Protein AF-0000000072530346 (afdb_homodimer)

InterPro domains:
  IPR008979 Galactose-binding-like domain superfamily [SSF49785] (53-123)
  IPR051941 Blood Group Antigen-Binding Lectin [PTHR45713] (43-121)

Nearest PDB structures (foldseek):
  2j1r-assembly1_A  TM=8.602E-01  e=3.477E-02  Streptococcus pneumoniae TIGR4
  2j22-assembly1_A  TM=8.672E-01  e=3.257E-02  Streptococcus pneumoniae TIGR4
  4gwj-assembly1_A  TM=8.620E-01  e=5.756E-01  Streptococcus mitis
  3cqo-assembly1_C  TM=7.800E-01  e=9.090E-01  Morone saxatilis
  4a6o-assembly2_B  TM=8.305E-01  e=2.267E+00  Clostridium perfringens

Sequence (262 aa):
MYIQHKVFIQHGVKFGVDNSYTCHCINDEQCDKETGECGGGCAAGWSGPTCQKQNVALDKPSSQVETNGNRTSDLAVDGDNTTNIPNKCTDTGGDKNTRKWWRVDLQEEYPIKHITIYYRNHREHQVVSRNMYIQHKVFIQHGVKFGVDNSYTCHCINDEQCDKETGECGGGCAAGWSGPTCQKQNVALDKPSSQVETNGNRTSDLAVDGDNTTNIPNKCTDTGGDKNTRKWWRVDLQEEYPIKHITIYYRNHREHQVVSRN

pLDDT: mean 78.08, std 20.2, range [19.2, 97.62]

Secondary structure (DSSP, 8-state):
-------------EESGGG-EE--BGGGPPPPTTT---TT-BPTTEETTTT-EE-TTTT--EEESSB-TT--GGGGGSS----SSTTSEEEE---TTSPEEEEEEEEEEEEEEEEEEEE-SSSS-EEEE--/-------------EESGGG-EE--BGGGPPPPTTT---TT-BPTTEETTTT-EE-TTTT--EEESSB-TT--GGGGGSS----SSTTSEEEE---TTSPEEEEEEEEEEEEEEEEEEEE-SSSS-EEEE--

Solvent-accessible surface area (backbone atoms only — not comparable to full-atom values): 13997 Å² total; per-residue (Å²): 134,80,74,69,77,64,75,67,78,57,89,47,50,47,18,50,80,90,49,73,34,68,40,36,18,35,94,71,41,72,35,39,57,79,77,31,33,34,88,87,33,45,20,91,51,30,35,71,81,41,16,79,44,71,50,75,50,54,70,34,59,46,43,51,45,47,55,40,84,80,12,45,47,51,3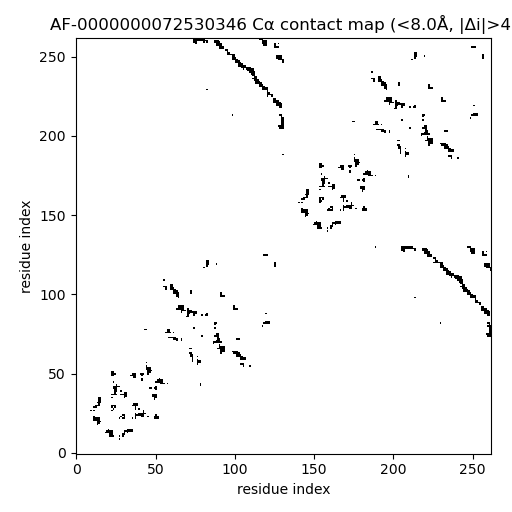4,35,22,61,66,46,64,60,42,87,48,89,74,35,24,14,21,42,34,67,57,63,85,41,79,28,36,40,34,38,44,49,86,45,71,39,76,39,44,65,51,74,46,32,37,42,22,64,60,80,78,40,51,51,15,13,43,133,78,76,68,75,65,73,66,79,56,88,47,52,48,19,50,79,89,49,71,35,67,38,35,19,35,92,72,38,71,36,39,56,80,76,28,34,34,88,89,33,46,19,92,52,31,35,73,81,40,17,80,44,71,51,73,52,52,71,35,59,45,43,51,45,48,56,40,83,80,12,44,45,49,33,33,21,61,67,45,65,60,42,87,46,88,74,36,25,14,21,42,35,67,57,63,86,41,80,28,37,40,35,40,42,49,85,45,71,38,77,39,44,64,50,72,46,30,38,43,21,63,60,80,79,41,51,50,15,12,41

Foldseek 3Di:
DPPPVPPCPPVFAAADDVSPGGAFEDPSDHADRYPQAHPRAGHQQFDDRNRPHGNLQAQADKAWAAWDPQLGLNLQRPRDLDQPDPSSHTDHDDDPPDDTDMDGDSVDDDDDDDDDGHDRPPDDDDDDDDD/DPPPVPPCPPVFQAADDVSPGGAFEDPSDHADRYPQAHPRAGHQQFDDRNRPHGNLQAQADKAWAAWDPQLGLNLQRPRDLDQPDPSSHTDHDDDPPDDTDMDGDSVDDDDDDDDDGHDRPPDDDDDDDDD

Radius of gyration: 20.87 Å; Cα contacts (8 Å, |Δi|>4): 647; chains: 2; bounding box: 48×57×57 Å

Structure (mmCIF, N/CA/C/O backbone):
data_AF-0000000072530346-model_v1
#
loop_
_entity.id
_entity.type
_entity.pdbx_description
1 polymer 'Uncharacterized protein'
#
loop_
_atom_site.group_PDB
_atom_site.id
_atom_site.type_symbol
_atom_site.label_atom_id
_atom_site.label_alt_id
_atom_site.label_comp_id
_atom_site.label_asym_id
_atom_site.label_entity_id
_atom_site.label_seq_id
_atom_site.pdbx_PDB_ins_code
_atom_site.Cartn_x
_atom_site.Cartn_y
_atom_site.Cartn_z
_atom_site.occupancy
_atom_site.B_iso_or_equiv
_atom_site.auth_seq_id
_atom_site.auth_comp_id
_atom_site.auth_asym_id
_atom_site.auth_atom_id
_atom_site.pdbx_PDB_model_num
ATOM 1 N N . MET A 1 1 ? 8.609 2.316 29.391 1 19.2 1 MET A N 1
ATOM 2 C CA . MET A 1 1 ? 7.562 3.334 29.438 1 19.2 1 MET A CA 1
ATOM 3 C C . MET A 1 1 ? 6.961 3.578 28.062 1 19.2 1 MET A C 1
ATOM 5 O O . MET A 1 1 ? 7.645 4.074 27.156 1 19.2 1 MET A O 1
ATOM 9 N N . TYR A 1 2 ? 6.219 2.625 27.422 1 21.25 2 TYR A N 1
ATOM 10 C CA . TYR A 1 2 ? 5.594 2.539 26.109 1 21.25 2 TYR A CA 1
ATOM 11 C C . TYR A 1 2 ? 4.664 3.723 25.859 1 21.25 2 TYR A C 1
ATOM 13 O O . TYR A 1 2 ? 3.857 4.07 26.734 1 21.25 2 TYR A O 1
ATOM 21 N N . ILE A 1 3 ? 5.27 4.793 25.438 1 24.61 3 ILE A N 1
ATOM 22 C CA . ILE A 1 3 ? 4.41 5.961 25.25 1 24.61 3 ILE A CA 1
ATOM 23 C C . ILE A 1 3 ? 3.26 5.613 24.312 1 24.61 3 ILE A C 1
ATOM 25 O O . ILE A 1 3 ? 3.484 5.16 23.188 1 24.61 3 ILE A O 1
ATOM 29 N N . GLN A 1 4 ? 2.279 4.941 24.812 1 24.34 4 GLN A N 1
ATOM 30 C CA . GLN A 1 4 ? 0.972 4.746 24.203 1 24.34 4 GLN A CA 1
ATOM 31 C C . GLN A 1 4 ? 0.507 6.008 23.484 1 24.34 4 GLN A C 1
ATOM 33 O O . GLN A 1 4 ? 0.344 7.059 24.109 1 24.34 4 GLN A O 1
ATOM 38 N N . HIS A 1 5 ? 1.257 6.27 22.5 1 29.75 5 HIS A N 1
ATOM 39 C CA . HIS A 1 5 ? 0.707 7.449 21.844 1 29.75 5 HIS A CA 1
ATOM 40 C C . HIS A 1 5 ? -0.802 7.32 21.656 1 29.75 5 HIS A C 1
ATOM 42 O O . HIS A 1 5 ? -1.273 6.434 20.938 1 29.75 5 HIS A O 1
ATOM 48 N N . LYS A 1 6 ? -1.524 7.328 22.766 1 31.3 6 LYS A N 1
ATOM 49 C CA . LYS A 1 6 ? -2.969 7.527 22.828 1 31.3 6 LYS A CA 1
ATOM 50 C C . LYS A 1 6 ? -3.439 8.492 21.75 1 31.3 6 LYS A C 1
ATOM 52 O O . LYS A 1 6 ? -3.002 9.648 21.703 1 31.3 6 LYS A O 1
ATOM 57 N N . VAL A 1 7 ? -3.646 8.031 20.562 1 36.38 7 VAL A N 1
ATOM 58 C CA . VAL A 1 7 ? -4.523 8.914 19.797 1 36.38 7 VAL A CA 1
ATOM 59 C C . VAL A 1 7 ? -5.695 9.359 20.672 1 36.38 7 VAL A C 1
ATOM 61 O O . VAL A 1 7 ? -6.457 8.531 21.172 1 36.38 7 VAL A O 1
ATOM 64 N N . PHE A 1 8 ? -5.527 10.211 21.562 1 32.69 8 PHE A N 1
ATOM 65 C CA . PHE A 1 8 ? -6.633 10.938 22.188 1 32.69 8 PHE A CA 1
ATOM 66 C C . PHE A 1 8 ? -7.785 11.094 21.203 1 32.69 8 PHE A C 1
ATOM 68 O O . PHE A 1 8 ? -7.652 11.781 20.188 1 32.69 8 PHE A O 1
ATOM 75 N N . ILE A 1 9 ? -8.562 10.047 20.891 1 40.78 9 ILE A N 1
ATOM 76 C CA . ILE A 1 9 ? -9.875 10.383 20.344 1 40.78 9 ILE A CA 1
ATOM 77 C C . ILE A 1 9 ? -10.461 11.578 21.094 1 40.78 9 ILE A C 1
ATOM 79 O O . ILE A 1 9 ? -10.859 11.453 22.25 1 40.78 9 ILE A O 1
ATOM 83 N N . GLN A 1 10 ? -9.711 12.68 21.203 1 41.16 10 GLN A N 1
ATOM 84 C CA . GLN A 1 10 ? -10.273 13.891 21.781 1 41.16 10 GLN A CA 1
ATOM 85 C C . GLN A 1 10 ? -11.734 14.07 21.375 1 41.16 10 GLN A C 1
ATOM 87 O O . GLN A 1 10 ? -12.156 13.57 20.344 1 41.16 10 GLN A O 1
ATOM 92 N N . HIS A 1 11 ? -12.664 14.039 22.25 1 48.78 11 HIS A N 1
ATOM 93 C CA . HIS A 1 11 ? -14.047 14.492 22.141 1 48.78 11 HIS A CA 1
ATOM 94 C C . HIS A 1 11 ? -14.188 15.547 21.031 1 48.78 11 HIS A C 1
ATOM 96 O O . HIS A 1 11 ? -13.75 16.688 21.203 1 48.78 11 HIS A O 1
ATOM 102 N N . GLY A 1 12 ? -13.773 15.336 19.891 1 53.12 12 GLY A N 1
ATOM 103 C CA . GLY A 1 12 ? -13.547 16.141 18.703 1 53.12 12 GLY A CA 1
ATOM 104 C C . GLY A 1 12 ? -14.727 17.031 18.344 1 53.12 12 GLY A C 1
ATOM 105 O O . GLY A 1 12 ? -15.875 16.688 18.625 1 53.12 12 GLY A O 1
ATOM 106 N N . VAL A 1 13 ? -14.555 18.297 18.453 1 65.25 13 VAL A N 1
ATOM 107 C CA . VAL A 1 13 ? -15.453 19.281 17.844 1 65.25 13 VAL A CA 1
ATOM 108 C C . VAL A 1 13 ? -15.914 18.781 16.484 1 65.25 13 VAL A C 1
ATOM 110 O O . VAL A 1 13 ? -15.148 18.156 15.75 1 65.25 13 VAL A O 1
ATOM 113 N N . LYS A 1 14 ? -17.172 18.625 16.297 1 74.81 14 LYS A N 1
ATOM 114 C CA . LYS A 1 14 ? -17.844 18.141 15.086 1 74.81 14 LYS A CA 1
ATOM 115 C C . LYS A 1 14 ? -18.203 19.297 14.156 1 74.81 14 LYS A C 1
ATOM 117 O O . LYS A 1 14 ? -18.219 20.469 14.578 1 74.81 14 LYS A O 1
ATOM 122 N N . PHE A 1 15 ? -18.172 19.094 13.008 1 80.06 15 PHE A N 1
ATOM 123 C CA . PHE A 1 15 ? -18.672 20.062 12.039 1 80.06 15 PHE A CA 1
ATOM 124 C C . PHE A 1 15 ? -19.594 19.391 11.031 1 80.06 15 PHE A C 1
ATOM 126 O O . PHE A 1 15 ? -19.781 18.172 11.062 1 80.06 15 PHE A O 1
ATOM 133 N N . GLY A 1 16 ? -20.25 20.156 10.188 1 76.31 16 GLY A N 1
ATOM 134 C CA . GLY A 1 16 ? -21.188 19.656 9.188 1 76.31 16 GLY A CA 1
ATOM 135 C C . GLY A 1 16 ? -22.609 19.594 9.695 1 76.31 16 GLY A C 1
ATOM 136 O O . GLY A 1 16 ? -22.891 19.938 10.852 1 76.31 16 GLY A O 1
ATOM 137 N N . VAL A 1 17 ? -23.5 19.234 8.734 1 78.06 17 VAL A N 1
ATOM 138 C CA . VAL A 1 17 ? -24.891 19.094 9.125 1 78.06 17 VAL A CA 1
ATOM 139 C C . VAL A 1 17 ? -25.031 18.016 10.203 1 78.06 17 VAL A C 1
ATOM 141 O O . VAL A 1 17 ? -24.453 16.938 10.078 1 78.06 17 VAL A O 1
ATOM 144 N N . ASP A 1 18 ? -25.688 18.344 11.336 1 78.69 18 ASP A N 1
ATOM 145 C CA . ASP A 1 18 ? -25.984 17.453 12.453 1 78.69 18 ASP A CA 1
ATOM 146 C C . ASP A 1 18 ? -24.703 16.938 13.094 1 78.69 18 ASP A C 1
ATOM 148 O O . ASP A 1 18 ? -24.656 15.812 13.602 1 78.69 18 ASP A O 1
ATOM 152 N N . ASN A 1 19 ? -23.672 17.672 12.844 1 78 19 ASN A N 1
ATOM 153 C CA . ASN A 1 19 ? -22.406 17.344 13.484 1 78 19 ASN A CA 1
ATOM 154 C C . ASN A 1 19 ? -21.906 15.961 13.062 1 78 19 ASN A C 1
ATOM 156 O O . ASN A 1 19 ? -21.484 15.172 13.906 1 78 19 ASN A O 1
ATOM 160 N N . SER A 1 20 ? -21.906 15.734 11.844 1 79.44 20 SER A N 1
ATOM 161 C CA . SER A 1 20 ? -21.703 14.383 11.336 1 79.44 20 SER A CA 1
ATOM 162 C C . SER A 1 20 ? -20.219 14.094 11.141 1 79.44 20 SER A C 1
ATOM 164 O O . SER A 1 20 ? -19.812 12.938 10.969 1 79.44 20 SER A O 1
ATOM 166 N N . TYR A 1 21 ? -19.422 15.203 11.273 1 84.56 21 TYR A N 1
ATOM 167 C CA . TYR A 1 21 ? -18.016 14.984 10.992 1 84.56 21 TYR A CA 1
ATOM 168 C C . TYR A 1 21 ? -17.156 15.406 12.18 1 84.56 21 TYR A C 1
ATOM 170 O O . TYR A 1 21 ? -17.469 16.391 12.859 1 84.56 21 TYR A O 1
ATOM 178 N N . THR A 1 22 ? -16.156 14.672 12.492 1 88.81 22 THR A N 1
ATOM 179 C CA . THR A 1 22 ? -15.195 14.984 13.547 1 88.81 22 THR A CA 1
ATOM 180 C C . THR A 1 22 ? -14.047 15.82 12.992 1 88.81 22 THR A C 1
ATOM 182 O O . THR A 1 22 ? -13.555 15.562 11.891 1 88.81 22 THR A O 1
ATOM 185 N N . CYS A 1 23 ? -13.617 16.797 13.812 1 91 23 CYS A N 1
ATOM 186 C CA . CYS A 1 23 ? -12.461 17.609 13.445 1 91 23 CYS A CA 1
ATOM 187 C C . CYS A 1 23 ? -11.164 16.875 13.742 1 91 23 CYS A C 1
ATOM 189 O O . CYS A 1 23 ? -11.031 16.219 14.773 1 91 23 CYS A O 1
ATOM 191 N N . HIS A 1 24 ? -10.156 16.953 12.812 1 91.81 24 HIS A N 1
ATOM 192 C CA . HIS A 1 24 ? -8.82 16.375 12.984 1 91.81 24 HIS A CA 1
ATOM 193 C C . HIS A 1 24 ? -7.742 17.438 12.773 1 91.81 24 HIS A C 1
ATOM 195 O O . HIS A 1 24 ? -6.871 17.281 11.914 1 91.81 24 HIS A O 1
ATOM 201 N N . CYS A 1 25 ? -7.812 18.438 13.602 1 93.19 25 CYS A N 1
ATOM 202 C CA . CYS A 1 25 ? -6.902 19.562 13.477 1 93.19 25 CYS A CA 1
ATOM 203 C C . CYS A 1 25 ? -5.707 19.406 14.406 1 93.19 25 CYS A C 1
ATOM 205 O O . CYS A 1 25 ? -5.77 18.656 15.383 1 93.19 25 CYS A O 1
ATOM 207 N N . ILE A 1 26 ? -4.645 20.062 13.93 1 91.94 26 ILE A N 1
ATOM 208 C CA . ILE A 1 26 ? -3.463 20.062 14.789 1 91.94 26 ILE A CA 1
ATOM 209 C C . ILE A 1 26 ? -3.834 20.578 16.172 1 91.94 26 ILE A C 1
ATOM 211 O O . ILE A 1 26 ? -4.684 21.453 16.312 1 91.94 26 ILE A O 1
ATOM 215 N N . ASN A 1 27 ? -3.107 19.984 17.203 1 87.88 27 ASN A N 1
ATOM 216 C CA . ASN A 1 27 ? -3.242 20.406 18.594 1 87.88 27 ASN A CA 1
ATOM 217 C C . ASN A 1 27 ? -4.695 20.375 19.047 1 87.88 27 ASN A C 1
ATOM 219 O O . ASN A 1 27 ? -5.117 21.203 19.859 1 87.88 27 ASN A O 1
ATOM 223 N N . ASP A 1 28 ? -5.492 19.625 18.391 1 85.94 28 ASP A N 1
ATOM 224 C CA . ASP A 1 28 ? -6.891 19.422 18.75 1 85.94 28 ASP A CA 1
ATOM 225 C C . ASP A 1 28 ? -7.676 20.734 18.625 1 85.94 28 ASP A C 1
ATOM 227 O O . ASP A 1 28 ? -8.617 20.969 19.375 1 85.94 28 ASP A O 1
ATOM 231 N N . GLU A 1 29 ? -7.215 21.531 17.812 1 86.06 29 GLU A N 1
ATOM 232 C CA . GLU A 1 29 ? -7.934 22.781 17.578 1 86.06 29 GLU A CA 1
ATOM 233 C C . GLU A 1 29 ? -9.297 22.531 16.938 1 86.06 29 GLU A C 1
ATOM 235 O O . GLU A 1 29 ? -9.516 21.484 16.328 1 86.06 29 GLU A O 1
ATOM 240 N N . GLN A 1 30 ? -10.211 23.469 17.25 1 87 30 GLN A N 1
ATOM 241 C CA . GLN A 1 30 ? -11.523 23.375 16.625 1 87 30 GLN A CA 1
ATOM 242 C C . GLN A 1 30 ? -11.445 23.75 15.148 1 87 30 GLN A C 1
ATOM 244 O O . GLN A 1 30 ? -10.695 24.641 14.758 1 87 30 GLN A O 1
ATOM 249 N N . CYS A 1 31 ? -12.195 22.953 14.336 1 92.44 31 CYS A N 1
ATOM 250 C CA . CYS A 1 31 ? -12.297 23.281 12.922 1 92.44 31 CYS A CA 1
ATOM 251 C C . CYS A 1 31 ? -13.43 24.281 12.672 1 92.44 31 CYS A C 1
ATOM 253 O O . CYS A 1 31 ? -14.195 24.594 13.578 1 92.44 31 CYS A O 1
ATOM 255 N N . ASP A 1 32 ? -13.367 24.938 11.492 1 90.44 32 ASP A N 1
ATOM 256 C CA . ASP A 1 32 ? -14.469 25.797 11.094 1 90.44 32 ASP A CA 1
ATOM 257 C C . ASP A 1 32 ? -15.797 25.047 11.125 1 90.44 32 ASP A C 1
ATOM 259 O O . ASP A 1 32 ? -15.914 23.953 10.547 1 90.44 32 ASP A O 1
ATOM 263 N N . LYS A 1 33 ? -16.75 25.5 11.711 1 85.38 33 LYS A N 1
ATOM 264 C CA . LYS A 1 33 ? -18.016 24.812 11.938 1 85.38 33 LYS A CA 1
ATOM 265 C C . LYS A 1 33 ? -18.766 24.594 10.617 1 85.38 33 LYS A C 1
ATOM 267 O O . LYS A 1 33 ? -19.578 23.672 10.508 1 85.38 33 LYS A O 1
ATOM 272 N N . GLU A 1 34 ? -18.547 25.469 9.672 1 85.19 34 GLU A N 1
ATOM 273 C CA . GLU A 1 34 ? -19.266 25.375 8.406 1 85.19 34 GLU A CA 1
ATOM 274 C C . GLU A 1 34 ? -18.453 24.594 7.367 1 85.19 34 GLU A C 1
ATOM 276 O O . GLU A 1 34 ? -18.984 23.703 6.711 1 85.19 34 GLU A O 1
ATOM 281 N N . THR A 1 35 ? -17.156 24.812 7.207 1 87.25 35 THR A N 1
ATOM 282 C CA . THR A 1 35 ? -16.359 24.25 6.121 1 87.25 35 THR A CA 1
ATOM 283 C C . THR A 1 35 ? -15.586 23.016 6.594 1 87.25 35 THR A C 1
ATOM 285 O O . THR A 1 35 ? -15.172 22.188 5.777 1 87.25 35 THR A O 1
ATOM 288 N N . GLY A 1 36 ? -15.305 22.969 7.848 1 90.44 36 GLY A N 1
ATOM 289 C CA . GLY A 1 36 ? -14.539 21.859 8.398 1 90.44 36 GLY A CA 1
ATOM 290 C C . GLY A 1 36 ? -13.039 22.078 8.305 1 90.44 36 GLY A C 1
ATOM 291 O O . GLY A 1 36 ? -12.266 21.203 8.703 1 90.44 36 GLY A O 1
ATOM 292 N N . GLU A 1 37 ? -12.602 23.219 7.863 1 92.88 37 GLU A N 1
ATOM 293 C CA . GLU A 1 37 ? -11.18 23.5 7.676 1 92.88 37 GLU A CA 1
ATOM 294 C C . GLU A 1 37 ? -10.484 23.75 9.016 1 92.88 37 GLU A C 1
ATOM 296 O O . GLU A 1 37 ? -11.062 24.375 9.906 1 92.88 37 GLU A O 1
ATOM 301 N N . CYS A 1 38 ? -9.32 23.25 9.039 1 92.81 38 CYS A N 1
ATOM 302 C CA . CYS A 1 38 ? -8.469 23.516 10.195 1 92.81 38 CYS A CA 1
ATOM 303 C C . CYS A 1 38 ? -7.531 24.688 9.938 1 92.81 38 CYS A C 1
ATOM 305 O O . CYS A 1 38 ? -6.68 24.609 9.047 1 92.81 38 CYS A O 1
ATOM 307 N N . GLY A 1 39 ? -7.605 25.75 10.688 1 90.94 39 GLY A N 1
ATOM 308 C CA . GLY A 1 39 ? -6.77 26.922 10.508 1 90.94 39 GLY A CA 1
ATOM 309 C C . GLY A 1 39 ? -5.289 26.625 10.617 1 90.94 39 GLY A C 1
ATOM 310 O O . GLY A 1 39 ? -4.484 27.109 9.828 1 90.94 39 GLY A O 1
ATOM 311 N N . GLY A 1 40 ? -4.848 25.797 11.531 1 92.44 40 GLY A N 1
ATOM 312 C CA . GLY A 1 40 ? -3.453 25.484 11.781 1 92.44 40 GLY A CA 1
ATOM 313 C C . GLY A 1 40 ? -2.975 24.25 11.023 1 92.44 40 GLY A C 1
ATOM 314 O O . GLY A 1 40 ? -1.801 23.891 11.102 1 92.44 40 GLY A O 1
ATOM 315 N N . GLY A 1 41 ? -3.914 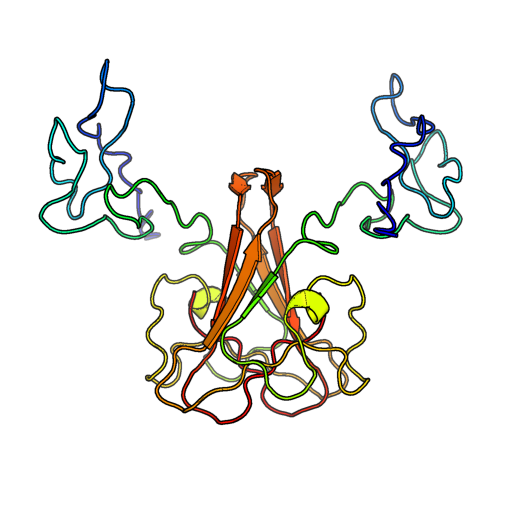23.594 10.266 1 93.56 41 GLY A N 1
ATOM 316 C CA . GLY A 1 41 ? -3.551 22.391 9.555 1 93.56 41 GLY A CA 1
ATOM 317 C C . GLY A 1 41 ? -4.098 21.125 10.203 1 93.56 41 GLY A C 1
ATOM 318 O O . GLY A 1 41 ? -4.738 21.188 11.258 1 93.56 41 GLY A O 1
ATOM 319 N N . CYS A 1 42 ? -3.877 20.109 9.578 1 93.25 42 CYS A N 1
ATOM 320 C CA . CYS A 1 42 ? -4.422 18.844 10.039 1 93.25 42 CYS A CA 1
ATOM 321 C C . CYS A 1 42 ? -3.551 18.234 11.133 1 93.25 42 CYS A C 1
ATOM 323 O O . CYS A 1 42 ? -2.346 18.484 11.18 1 93.25 42 CYS A O 1
ATOM 325 N N . ALA A 1 43 ? -4.125 17.438 12.016 1 90.12 43 ALA A N 1
ATOM 326 C CA . ALA A 1 43 ? -3.389 16.594 12.953 1 90.12 43 ALA A CA 1
ATOM 327 C C . ALA A 1 43 ? -2.537 15.57 12.211 1 90.12 43 ALA A C 1
ATOM 329 O O . ALA A 1 43 ? -2.816 15.234 11.062 1 90.12 43 ALA A O 1
ATOM 330 N N . ALA A 1 44 ? -1.479 15.055 12.852 1 86.75 44 ALA A N 1
ATOM 331 C CA . ALA A 1 44 ? -0.66 14.008 12.258 1 86.75 44 ALA A CA 1
ATOM 332 C C . ALA A 1 44 ? -1.521 12.836 11.797 1 86.75 44 ALA A C 1
ATOM 334 O O . ALA A 1 44 ? -2.412 12.383 12.523 1 86.75 44 ALA A O 1
ATOM 335 N N . GLY A 1 45 ? -1.233 12.398 10.555 1 89.5 45 GLY A N 1
ATOM 336 C CA . GLY A 1 45 ? -1.972 11.258 10.039 1 89.5 45 GLY A CA 1
ATOM 337 C C . GLY A 1 45 ? -3.221 11.656 9.273 1 89.5 45 GLY A C 1
ATOM 338 O O . GLY A 1 45 ? -3.865 10.812 8.648 1 89.5 45 GLY A O 1
ATOM 339 N N . TRP A 1 46 ? -3.502 12.867 9.359 1 90.19 46 TRP A N 1
ATOM 340 C CA . TRP A 1 46 ? -4.676 13.352 8.641 1 90.19 46 TRP A CA 1
ATOM 341 C C . TRP A 1 46 ? -4.281 14.367 7.578 1 90.19 46 TRP A C 1
ATOM 343 O O . TRP A 1 46 ? -3.324 15.125 7.754 1 90.19 46 TRP A O 1
ATOM 353 N N . SER A 1 47 ? -4.969 14.242 6.469 1 89.5 47 SER A N 1
ATOM 354 C CA . SER A 1 47 ? -4.652 15.148 5.367 1 89.5 47 SER A CA 1
ATOM 355 C C . SER A 1 47 ? -5.906 15.547 4.602 1 89.5 47 SER A C 1
ATOM 357 O O . SER A 1 47 ? -7.008 15.086 4.918 1 89.5 47 SER A O 1
ATOM 359 N N . GLY A 1 48 ? -5.668 16.438 3.627 1 89.75 48 GLY A N 1
ATOM 360 C CA . GLY A 1 48 ? -6.781 16.969 2.854 1 89.75 48 GLY A CA 1
ATOM 361 C C . GLY A 1 48 ? -7.223 18.344 3.312 1 89.75 48 GLY A C 1
ATOM 362 O O . GLY A 1 48 ? -6.801 18.812 4.367 1 89.75 48 GLY A O 1
ATOM 363 N N . PRO A 1 49 ? -8.164 18.938 2.611 1 91.19 49 PRO A N 1
ATOM 364 C CA . PRO A 1 49 ? -8.578 20.297 2.918 1 91.19 49 PRO A CA 1
ATOM 365 C C . PRO A 1 49 ? -9.328 20.406 4.246 1 91.19 49 PRO A C 1
ATOM 367 O O . PRO A 1 49 ? -9.297 21.469 4.891 1 91.19 49 PRO A O 1
ATOM 370 N N . THR A 1 50 ? -10.07 19.391 4.652 1 91.5 50 THR A N 1
ATOM 371 C CA . THR A 1 50 ? -10.836 19.406 5.895 1 91.5 50 THR A CA 1
ATOM 372 C C . THR A 1 50 ? -10.32 18.344 6.863 1 91.5 50 THR A C 1
ATOM 374 O O . THR A 1 50 ? -11.023 17.969 7.801 1 91.5 50 THR A O 1
ATOM 377 N N . CYS A 1 51 ? -9.203 17.797 6.504 1 92.06 51 CYS A N 1
ATOM 378 C CA . CYS A 1 51 ? -8.523 16.828 7.363 1 92.06 51 CYS A CA 1
ATOM 379 C C . CYS A 1 51 ? -9.391 15.602 7.598 1 92.06 51 CYS A C 1
ATOM 381 O O . CYS A 1 51 ? -9.555 15.156 8.734 1 92.06 51 CYS A O 1
ATOM 383 N N . GLN A 1 52 ? -9.969 15.039 6.512 1 88.5 52 GLN A N 1
ATOM 384 C CA . GLN A 1 52 ? -10.852 13.883 6.645 1 88.5 52 GLN A CA 1
ATOM 385 C C . GLN A 1 52 ? -10.211 12.633 6.047 1 88.5 52 GLN A C 1
ATOM 387 O O . GLN A 1 52 ? -10.773 11.539 6.133 1 88.5 52 GLN A O 1
ATOM 392 N N . LYS A 1 53 ? -8.992 12.805 5.449 1 88.19 53 LYS A N 1
ATOM 393 C CA . LYS A 1 53 ? -8.242 11.656 4.938 1 88.19 53 LYS A CA 1
ATOM 394 C C . LYS A 1 53 ? -7.238 11.148 5.969 1 88.19 53 LYS A C 1
ATOM 396 O O . LYS A 1 53 ? -6.391 11.906 6.441 1 88.19 53 LYS A O 1
ATOM 401 N N . GLN A 1 54 ? -7.402 9.883 6.297 1 91.62 54 GLN A N 1
ATOM 402 C CA . GLN A 1 54 ? -6.562 9.305 7.34 1 91.62 54 GLN A CA 1
ATOM 403 C C . GLN A 1 54 ? -5.523 8.359 6.746 1 91.62 54 GLN A C 1
ATOM 405 O O . GLN A 1 54 ? -5.848 7.523 5.902 1 91.62 54 GLN A O 1
ATOM 410 N N . ASN A 1 55 ? -4.297 8.578 7.117 1 94.06 55 ASN A N 1
ATOM 411 C CA . ASN A 1 55 ? -3.264 7.574 6.91 1 94.06 55 ASN A CA 1
ATOM 412 C C . ASN A 1 55 ? -3.311 6.488 7.98 1 94.06 55 ASN A C 1
ATOM 414 O O . ASN A 1 55 ? -2.766 6.664 9.07 1 94.06 55 ASN A O 1
ATOM 418 N N . VAL A 1 56 ? -3.887 5.352 7.652 1 94.62 56 VAL A N 1
ATOM 419 C CA . VAL A 1 56 ? -4.109 4.301 8.641 1 94.62 56 VAL A CA 1
ATOM 420 C C . VAL A 1 56 ? -2.83 3.484 8.82 1 94.62 56 VAL A C 1
ATOM 422 O O . VAL A 1 56 ? -2.732 2.67 9.742 1 94.62 56 VAL A O 1
ATOM 425 N N . ALA A 1 57 ? -1.842 3.713 7.973 1 95.25 57 ALA A N 1
ATOM 426 C CA . ALA A 1 57 ? -0.576 2.994 8.094 1 95.25 57 ALA A CA 1
ATOM 427 C C . ALA A 1 57 ? 0.367 3.705 9.062 1 95.25 57 ALA A C 1
ATOM 429 O O . ALA A 1 57 ? 1.381 3.139 9.477 1 95.25 57 ALA A O 1
ATOM 430 N N . LEU A 1 58 ? 0.058 4.953 9.43 1 93.44 58 LEU A N 1
ATOM 431 C CA . LEU A 1 58 ? 0.954 5.77 10.242 1 93.44 58 LEU A CA 1
ATOM 432 C C . LEU A 1 58 ? 1.326 5.047 11.539 1 93.44 58 LEU A C 1
ATOM 434 O O . LEU A 1 58 ? 0.448 4.66 12.312 1 93.44 58 LEU A O 1
ATOM 438 N N . ASP A 1 59 ? 2.629 4.809 11.648 1 94.5 59 ASP A N 1
ATOM 439 C CA . ASP A 1 59 ? 3.254 4.266 12.852 1 94.5 59 ASP A CA 1
ATOM 440 C C . ASP A 1 59 ? 2.781 2.838 13.117 1 94.5 59 ASP A C 1
ATOM 442 O O . ASP A 1 59 ? 2.82 2.367 14.258 1 94.5 59 ASP A O 1
ATOM 446 N N . LYS A 1 60 ? 2.238 2.131 12.172 1 96.12 60 LYS A N 1
ATOM 447 C CA . LYS A 1 60 ? 1.859 0.731 12.336 1 96.12 60 LYS A CA 1
ATOM 448 C C . LYS A 1 60 ? 3.082 -0.18 12.281 1 96.12 60 LYS A C 1
ATOM 450 O O . LYS A 1 60 ? 4.113 0.192 11.719 1 96.12 60 LYS A O 1
ATOM 455 N N . PRO A 1 61 ? 2.945 -1.312 12.969 1 97.62 61 PRO A N 1
ATOM 456 C CA . PRO A 1 61 ? 4.055 -2.26 12.852 1 97.62 61 PRO A CA 1
ATOM 457 C C . PRO A 1 61 ? 4.367 -2.623 11.398 1 97.62 61 PRO A C 1
ATOM 459 O O . PRO A 1 61 ? 3.451 -2.799 10.594 1 97.62 61 PRO A O 1
ATOM 462 N N . SER A 1 62 ? 5.613 -2.598 11.055 1 95.88 62 SER A N 1
ATOM 463 C CA . SER A 1 62 ? 6.078 -2.963 9.727 1 95.88 62 SER A CA 1
ATOM 464 C C . SER A 1 62 ? 7.293 -3.883 9.797 1 95.88 62 SER A C 1
ATOM 466 O O . SER A 1 62 ? 7.922 -4.012 10.844 1 95.88 62 SER A O 1
ATOM 468 N N . SER A 1 63 ? 7.477 -4.621 8.727 1 95.62 63 SER A N 1
ATOM 469 C CA . SER A 1 63 ? 8.602 -5.543 8.594 1 95.62 63 SER A CA 1
ATOM 470 C C . SER A 1 63 ? 9.172 -5.508 7.18 1 95.62 63 SER A C 1
ATOM 472 O O . SER A 1 63 ? 8.508 -5.055 6.246 1 95.62 63 SER A O 1
ATOM 474 N N . GLN A 1 64 ? 10.398 -5.852 7.137 1 91.56 64 GLN A N 1
ATOM 475 C CA . GLN A 1 64 ? 11.047 -5.98 5.836 1 91.56 64 GLN A CA 1
ATOM 476 C C . GLN A 1 64 ? 12.102 -7.082 5.852 1 91.56 64 GLN A C 1
ATOM 478 O O . GLN A 1 64 ? 12.422 -7.625 6.91 1 91.56 64 GLN A O 1
ATOM 483 N N . VAL A 1 65 ? 12.375 -7.551 4.664 1 87.81 65 VAL A N 1
ATOM 484 C CA . VAL A 1 65 ? 13.516 -8.461 4.605 1 87.81 65 VAL A CA 1
ATOM 485 C C . VAL A 1 65 ? 14.719 -7.836 5.301 1 87.81 65 VAL A C 1
ATOM 487 O O . VAL A 1 65 ? 14.594 -6.809 5.969 1 87.81 65 VAL A O 1
ATOM 490 N N . GLU A 1 66 ? 15.844 -8.266 5.074 1 84.19 66 GLU A N 1
ATOM 491 C CA . GLU A 1 6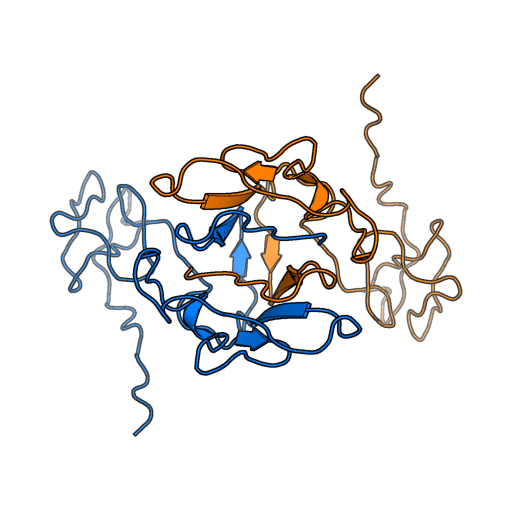6 ? 17.031 -7.684 5.68 1 84.19 66 GLU A CA 1
ATOM 492 C C . GLU A 1 66 ? 17.062 -6.168 5.5 1 84.19 66 GLU A C 1
ATOM 494 O O . GLU A 1 66 ? 16.484 -5.637 4.555 1 84.19 66 GLU A O 1
ATOM 499 N N . THR A 1 67 ? 17.531 -5.566 6.531 1 85.5 67 THR A N 1
ATOM 500 C CA . THR A 1 67 ? 17.609 -4.109 6.535 1 85.5 67 THR A CA 1
ATOM 501 C C . THR A 1 67 ? 19.031 -3.654 6.184 1 85.5 67 THR A C 1
ATOM 503 O O . THR A 1 67 ? 20.016 -4.234 6.656 1 85.5 67 THR A O 1
ATOM 506 N N . ASN A 1 68 ? 19.062 -2.711 5.273 1 81.38 68 ASN A N 1
ATOM 507 C CA . ASN A 1 68 ? 20.328 -2.07 4.992 1 81.38 68 ASN A CA 1
ATOM 508 C C . ASN A 1 68 ? 20.625 -0.945 5.98 1 81.38 68 ASN A C 1
ATOM 510 O O . ASN A 1 68 ? 19.969 0.093 5.961 1 81.38 68 ASN A O 1
ATOM 514 N N . GLY A 1 69 ? 21.609 -1.227 6.926 1 84.12 69 GLY A N 1
ATOM 515 C CA . GLY A 1 69 ? 21.953 -0.212 7.91 1 84.12 69 GLY A CA 1
ATOM 516 C C . GLY A 1 69 ? 20.844 0.066 8.898 1 84.12 69 GLY A C 1
ATOM 517 O O . GLY A 1 69 ? 20.281 -0.862 9.477 1 84.12 69 GLY A O 1
ATOM 518 N N . ASN A 1 70 ? 20.625 1.389 9.055 1 85.75 70 ASN A N 1
ATOM 519 C CA . ASN A 1 70 ? 19.609 1.8 10.008 1 85.75 70 ASN A CA 1
ATOM 520 C C . ASN A 1 70 ? 18.328 2.236 9.305 1 85.75 70 ASN A C 1
ATOM 522 O O . ASN A 1 70 ? 17.516 2.961 9.875 1 85.75 70 ASN A O 1
ATOM 526 N N . ARG A 1 71 ? 18.172 1.861 8.133 1 86.62 71 ARG A N 1
ATOM 527 C CA . ARG A 1 71 ? 17 2.234 7.34 1 86.62 71 ARG A CA 1
ATOM 528 C C . ARG A 1 71 ? 15.883 1.214 7.504 1 86.62 71 ARG A C 1
ATOM 530 O O . ARG A 1 71 ? 15.539 0.503 6.555 1 86.62 71 ARG A O 1
ATOM 537 N N . THR A 1 72 ? 15.328 1.269 8.734 1 90.62 72 THR A N 1
ATOM 538 C CA . THR A 1 72 ? 14.398 0.251 9.219 1 90.62 72 THR A CA 1
ATOM 539 C C . THR A 1 72 ? 13.031 0.409 8.555 1 90.62 72 THR A C 1
ATOM 541 O O . THR A 1 72 ? 12.75 1.433 7.926 1 90.62 72 THR A O 1
ATOM 544 N N . SER A 1 73 ? 12.203 -0.629 8.664 1 92.06 73 SER A N 1
ATOM 545 C CA . SER A 1 73 ? 10.922 -0.733 7.98 1 92.06 73 SER A CA 1
ATOM 546 C C . SER A 1 73 ? 9.969 0.372 8.422 1 92.06 73 SER A C 1
ATOM 548 O O . SER A 1 73 ? 9.125 0.826 7.641 1 92.06 73 SER A O 1
ATOM 550 N N . ASP A 1 74 ? 10.086 0.858 9.625 1 92.81 74 ASP A N 1
ATOM 551 C CA . ASP A 1 74 ? 9.141 1.822 10.188 1 92.81 74 ASP A CA 1
ATOM 552 C C . ASP A 1 74 ? 9.289 3.186 9.516 1 92.81 74 ASP A C 1
ATOM 554 O O . ASP A 1 74 ? 8.383 4.02 9.594 1 92.81 74 ASP A O 1
ATOM 558 N N . LEU A 1 75 ? 10.383 3.42 8.828 1 89.81 75 LEU A N 1
ATOM 559 C CA . LEU A 1 75 ? 10.633 4.707 8.188 1 89.81 75 LEU A CA 1
ATOM 560 C C . LEU A 1 75 ? 9.68 4.926 7.016 1 89.81 75 LEU A C 1
ATOM 562 O O . LEU A 1 75 ? 9.5 6.055 6.551 1 89.81 75 LEU A O 1
ATOM 566 N N . ALA A 1 76 ? 9.047 3.822 6.535 1 90.06 76 ALA A N 1
ATOM 567 C CA . ALA A 1 76 ? 8.109 3.941 5.422 1 90.06 76 ALA A CA 1
ATOM 568 C C . ALA A 1 76 ? 6.723 4.348 5.914 1 90.06 76 ALA A C 1
ATOM 570 O O . ALA A 1 76 ? 5.84 4.672 5.113 1 90.06 76 ALA A O 1
ATOM 571 N N . VAL A 1 77 ? 6.512 4.305 7.305 1 93.62 77 VAL A N 1
ATOM 572 C CA . VAL A 1 77 ? 5.176 4.609 7.809 1 93.62 77 VAL A CA 1
ATOM 573 C C . VAL A 1 77 ? 5.281 5.551 9.008 1 93.62 77 VAL A C 1
ATOM 575 O O . VAL A 1 77 ? 4.48 5.473 9.938 1 93.62 77 VAL A O 1
ATOM 578 N N . ASP A 1 78 ? 6.246 6.469 8.969 1 89.88 78 ASP A N 1
ATOM 579 C CA . ASP A 1 78 ? 6.445 7.375 10.102 1 89.88 78 ASP A CA 1
ATOM 580 C C . ASP A 1 78 ? 5.848 8.75 9.812 1 89.88 78 ASP A C 1
ATOM 582 O O . ASP A 1 78 ? 5.988 9.672 10.617 1 89.88 78 ASP A O 1
ATOM 586 N N . GLY A 1 79 ? 5.246 8.93 8.633 1 85.88 79 GLY A N 1
ATOM 587 C CA . GLY A 1 79 ? 4.559 10.172 8.305 1 85.88 79 GLY A CA 1
ATOM 588 C C . GLY A 1 79 ? 5.48 11.234 7.742 1 85.88 79 GLY A C 1
ATOM 589 O O . GLY A 1 79 ? 5.027 12.312 7.344 1 85.88 79 GLY A O 1
ATOM 590 N N . ASP A 1 80 ? 6.734 11.008 7.715 1 82.75 80 ASP A N 1
ATOM 591 C CA . ASP A 1 80 ? 7.723 11.945 7.184 1 82.75 80 ASP A CA 1
ATOM 592 C C . ASP A 1 80 ? 8.078 11.602 5.738 1 82.75 80 ASP A C 1
ATOM 594 O O . ASP A 1 80 ? 8.789 10.617 5.484 1 82.75 80 ASP A O 1
ATOM 598 N N . ASN A 1 81 ? 7.598 12.375 4.824 1 75.25 81 ASN A N 1
ATOM 599 C CA . ASN A 1 81 ? 7.848 12.086 3.416 1 75.25 81 ASN A CA 1
ATOM 600 C C . ASN A 1 81 ? 8.977 12.953 2.859 1 75.25 81 ASN A C 1
ATOM 602 O O . ASN A 1 81 ? 9.062 13.164 1.647 1 75.25 81 ASN A O 1
ATOM 606 N N . THR A 1 82 ? 9.766 13.414 3.801 1 73.19 82 THR A N 1
ATOM 607 C CA . THR A 1 82 ? 10.93 14.172 3.361 1 73.19 82 THR A CA 1
ATOM 608 C C . THR A 1 82 ? 11.938 13.266 2.664 1 73.19 82 THR A C 1
ATOM 610 O O . THR A 1 82 ? 12.133 12.117 3.074 1 73.19 82 THR A O 1
ATOM 613 N N . THR A 1 83 ? 12.352 13.469 1.46 1 63 83 THR A N 1
ATOM 614 C CA . THR A 1 83 ? 13.156 12.547 0.668 1 63 83 THR A CA 1
ATOM 615 C C . THR A 1 83 ? 14.609 13.023 0.598 1 63 83 THR A C 1
ATOM 617 O O . THR A 1 83 ? 15.477 12.305 0.102 1 63 83 THR A O 1
ATOM 620 N N . ASN A 1 84 ? 14.891 14.133 1.057 1 63.03 84 ASN A N 1
ATOM 621 C CA . ASN A 1 84 ? 16.219 14.672 0.773 1 63.03 84 ASN A CA 1
ATOM 622 C C . ASN A 1 84 ? 17.172 14.43 1.936 1 63.03 84 ASN A C 1
ATOM 624 O O . ASN A 1 84 ? 18.281 14.984 1.961 1 63.03 84 ASN A O 1
ATOM 628 N N . ILE A 1 85 ? 16.734 13.719 2.855 1 64 85 ILE A N 1
ATOM 629 C CA . ILE A 1 85 ? 17.609 13.461 3.99 1 64 85 ILE A CA 1
ATOM 630 C C . ILE A 1 85 ? 17.969 11.977 4.047 1 64 85 ILE A C 1
ATOM 632 O O . ILE A 1 85 ? 17.078 11.117 3.971 1 64 85 ILE A O 1
ATOM 636 N N . PRO A 1 86 ? 19.312 11.758 4.152 1 64.38 86 PRO A N 1
ATOM 637 C CA . PRO A 1 86 ? 19.734 10.367 4.305 1 64.38 86 PRO A CA 1
ATOM 638 C C . PRO A 1 86 ? 19.062 9.664 5.48 1 64.38 86 PRO A C 1
ATOM 640 O O . PRO A 1 86 ? 18.688 10.32 6.465 1 64.38 86 PRO A O 1
ATOM 643 N N . ASN A 1 87 ? 18.688 8.461 5.43 1 71.44 87 ASN A N 1
ATOM 644 C CA . ASN A 1 87 ? 18.219 7.566 6.48 1 71.44 87 ASN A CA 1
ATOM 645 C C . ASN A 1 87 ? 16.766 7.836 6.844 1 71.44 87 ASN A C 1
ATOM 647 O O . ASN A 1 87 ? 16.312 7.504 7.941 1 71.44 87 ASN A O 1
ATOM 651 N N . LYS A 1 88 ? 16.109 8.594 5.973 1 78.88 88 LYS A N 1
ATOM 652 C CA . LYS A 1 88 ? 14.695 8.844 6.246 1 78.88 88 LYS A CA 1
ATOM 653 C C . LYS A 1 88 ? 13.797 7.938 5.402 1 78.88 88 LYS A C 1
ATOM 655 O O . LYS A 1 88 ? 12.586 8.141 5.336 1 78.88 88 LYS A O 1
ATOM 660 N N . CYS A 1 89 ? 14.484 6.988 4.801 1 83 89 CYS A N 1
ATOM 661 C CA . CYS A 1 89 ? 13.758 6.016 3.996 1 83 89 CYS A CA 1
ATOM 662 C C . CYS A 1 89 ? 14.109 4.59 4.41 1 83 89 CYS A C 1
ATOM 664 O O . CYS A 1 89 ? 15.211 4.34 4.902 1 83 89 CYS A O 1
ATOM 666 N N . THR A 1 90 ? 13.133 3.711 4.219 1 85.94 90 THR A N 1
ATOM 667 C CA . THR A 1 90 ? 13.445 2.299 4.406 1 85.94 90 THR A CA 1
ATOM 668 C C . THR A 1 90 ? 14.336 1.786 3.279 1 85.94 90 THR A C 1
ATOM 670 O O . THR A 1 90 ? 14.289 2.303 2.16 1 85.94 90 THR A O 1
ATOM 673 N N . ASP A 1 91 ? 15.18 0.825 3.656 1 82.81 91 ASP A N 1
ATOM 674 C CA . ASP A 1 91 ? 16.078 0.205 2.682 1 82.81 91 ASP A CA 1
ATOM 675 C C . ASP A 1 91 ? 16.281 -1.274 2.994 1 82.81 91 ASP A C 1
ATOM 677 O O . ASP A 1 91 ? 16.828 -1.619 4.051 1 82.81 91 ASP A O 1
ATOM 681 N N . THR A 1 92 ? 15.742 -2.023 2.008 1 82.62 92 THR A N 1
ATOM 682 C CA . THR A 1 92 ? 15.914 -3.459 2.201 1 82.62 92 THR A CA 1
ATOM 683 C C . THR A 1 92 ? 17.281 -3.91 1.726 1 82.62 92 THR A C 1
ATOM 685 O O . THR A 1 92 ? 17.812 -3.391 0.737 1 82.62 92 THR A O 1
ATOM 688 N N . GLY A 1 93 ? 17.812 -4.73 2.48 1 76.19 93 GLY A N 1
ATOM 689 C CA . GLY A 1 93 ? 19.109 -5.316 2.141 1 76.19 93 GLY A CA 1
ATOM 690 C C . GLY A 1 93 ? 18.984 -6.73 1.599 1 76.19 93 GLY A C 1
ATOM 691 O O . GLY A 1 93 ? 17.969 -7.098 1.024 1 76.19 93 GLY A O 1
ATOM 692 N N . GLY A 1 94 ? 20.078 -7.453 1.644 1 73.19 94 GLY A N 1
ATOM 693 C CA . GLY A 1 94 ? 20.125 -8.852 1.259 1 73.19 94 GLY A CA 1
ATOM 694 C C . GLY A 1 94 ? 20.766 -9.078 -0.098 1 73.19 94 GLY A C 1
ATOM 695 O O . GLY A 1 94 ? 21.016 -8.125 -0.838 1 73.19 94 GLY A O 1
ATOM 696 N N . ASP A 1 95 ? 21.047 -10.391 -0.304 1 74.12 95 ASP A N 1
ATOM 697 C CA . ASP A 1 95 ? 21.734 -10.75 -1.545 1 74.12 95 ASP A CA 1
ATOM 698 C C . ASP A 1 95 ? 20.75 -10.758 -2.721 1 74.12 95 ASP A C 1
ATOM 700 O O . ASP A 1 95 ? 19.562 -10.516 -2.547 1 74.12 95 ASP A O 1
ATOM 704 N N . LYS A 1 96 ? 21.266 -10.773 -3.918 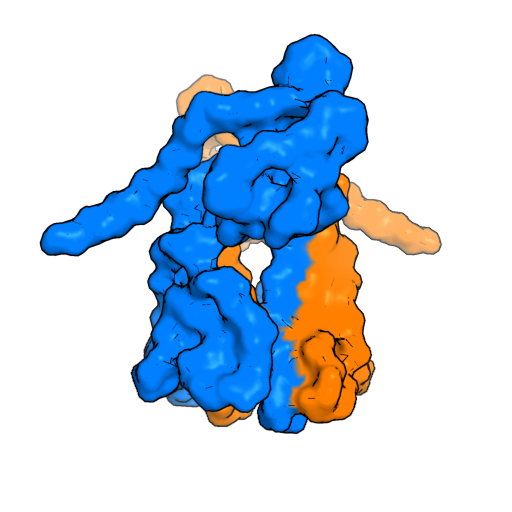1 71.12 96 LYS A N 1
ATOM 705 C CA . LYS A 1 96 ? 20.484 -10.703 -5.156 1 71.12 96 LYS A CA 1
ATOM 706 C C . LYS A 1 96 ? 19.5 -11.859 -5.258 1 71.12 96 LYS A C 1
ATOM 708 O O . LYS A 1 96 ? 18.547 -11.805 -6.039 1 71.12 96 LYS A O 1
ATOM 713 N N . ASN A 1 97 ? 19.672 -12.867 -4.414 1 73.75 97 ASN A N 1
ATOM 714 C CA . ASN A 1 97 ? 18.828 -14.055 -4.512 1 73.75 97 ASN A CA 1
ATOM 715 C C . ASN A 1 97 ? 17.656 -14 -3.537 1 73.75 97 ASN A C 1
ATOM 717 O O . ASN A 1 97 ? 16.766 -14.852 -3.578 1 73.75 97 ASN A O 1
ATOM 721 N N . THR A 1 98 ? 17.719 -12.977 -2.734 1 75.69 98 THR A N 1
ATOM 722 C CA . THR A 1 98 ? 16.656 -12.852 -1.736 1 75.69 98 THR A CA 1
ATOM 723 C C . THR A 1 98 ? 15.578 -11.883 -2.213 1 75.69 98 THR A C 1
ATOM 725 O O . THR A 1 98 ? 15.883 -10.766 -2.646 1 75.69 98 THR A O 1
ATOM 728 N N . ARG A 1 99 ? 14.352 -12.406 -2.141 1 78.19 99 ARG A N 1
ATOM 729 C CA . ARG A 1 99 ? 13.25 -11.523 -2.508 1 78.19 99 ARG A CA 1
ATOM 730 C C . ARG A 1 99 ? 13.109 -10.375 -1.509 1 78.19 99 ARG A C 1
ATOM 732 O O . ARG A 1 99 ? 12.992 -10.609 -0.303 1 78.19 99 ARG A O 1
ATOM 739 N N . LYS A 1 100 ? 13.109 -9.219 -2.088 1 83.12 100 LYS A N 1
ATOM 740 C CA . LYS A 1 100 ? 13.008 -8.031 -1.244 1 83.12 100 LYS A CA 1
ATOM 741 C C . LYS A 1 100 ? 11.555 -7.582 -1.101 1 83.12 100 LYS A C 1
ATOM 743 O O . LYS A 1 100 ? 10.836 -7.477 -2.092 1 83.12 100 LYS A O 1
ATOM 748 N N . TRP A 1 101 ? 11.172 -7.422 0.172 1 88 101 TRP A N 1
ATOM 749 C CA . TRP A 1 101 ? 9.797 -6.992 0.413 1 88 101 TRP A CA 1
ATOM 750 C C . TRP A 1 101 ? 9.711 -6.137 1.673 1 88 101 TRP A C 1
ATOM 752 O O . TRP A 1 101 ? 10.602 -6.172 2.52 1 88 101 TRP A O 1
ATOM 762 N N . TRP A 1 102 ? 8.789 -5.289 1.696 1 91.69 102 TRP A N 1
ATOM 763 C CA . TRP A 1 102 ? 8.352 -4.5 2.844 1 91.69 102 TRP A CA 1
ATOM 764 C C . TRP A 1 102 ? 6.867 -4.707 3.113 1 91.69 102 TRP A C 1
ATOM 766 O O . TRP A 1 102 ? 6.07 -4.809 2.18 1 91.69 102 TRP A O 1
ATOM 776 N N . ARG A 1 103 ? 6.535 -4.805 4.41 1 93.62 103 ARG A N 1
ATOM 777 C CA . ARG A 1 103 ? 5.141 -5.066 4.758 1 93.62 103 ARG A CA 1
ATOM 778 C C . ARG A 1 103 ? 4.715 -4.246 5.969 1 93.62 103 ARG A C 1
ATOM 780 O O . ARG A 1 103 ? 5.48 -4.082 6.918 1 93.62 103 ARG A O 1
ATOM 787 N N . VAL A 1 104 ? 3.557 -3.723 5.871 1 95.62 104 VAL A N 1
ATOM 788 C CA . VAL A 1 104 ? 2.957 -3.084 7.039 1 95.62 104 VAL A CA 1
ATOM 789 C C . VAL A 1 104 ? 1.729 -3.875 7.488 1 95.62 104 VAL A C 1
ATOM 791 O O . VAL A 1 104 ? 0.951 -4.348 6.656 1 95.62 104 VAL A O 1
ATOM 794 N N . ASP A 1 105 ? 1.674 -4.129 8.828 1 97.06 105 ASP A N 1
ATOM 795 C CA . ASP A 1 105 ? 0.501 -4.711 9.477 1 97.06 105 ASP A CA 1
ATOM 796 C C . ASP A 1 105 ? -0.383 -3.625 10.086 1 97.06 105 ASP A C 1
ATOM 798 O O . ASP A 1 105 ? -0 -2.982 11.062 1 97.06 105 ASP A O 1
ATOM 802 N N . LEU A 1 106 ? -1.626 -3.461 9.531 1 95 106 LEU A N 1
ATOM 803 C CA . LEU A 1 106 ? -2.504 -2.393 9.992 1 95 106 LEU A CA 1
ATOM 804 C C . LEU A 1 106 ? -3.182 -2.771 11.305 1 95 106 LEU A C 1
ATOM 806 O O . LEU A 1 106 ? -3.84 -1.939 11.938 1 95 106 LEU A O 1
ATOM 810 N N . GLN A 1 107 ? -2.939 -3.998 11.742 1 95.06 107 GLN A N 1
ATOM 811 C CA . GLN A 1 107 ? -3.369 -4.555 13.023 1 95.06 107 GLN A CA 1
ATOM 812 C C . GLN A 1 107 ? -4.879 -4.793 13.039 1 95.06 107 GLN A C 1
ATOM 814 O O . GLN A 1 107 ? -5.371 -5.625 13.797 1 95.06 107 GLN A O 1
ATOM 819 N N . GLU A 1 108 ? -5.625 -4.098 12.289 1 94.06 108 GLU A N 1
ATOM 820 C CA . GLU A 1 108 ? -7.051 -4.293 12.047 1 94.06 108 GLU A CA 1
ATOM 821 C C . GLU A 1 108 ? -7.402 -4.027 10.594 1 94.06 108 GLU A C 1
ATOM 823 O O . GLU A 1 108 ? -6.551 -3.609 9.805 1 94.06 108 GLU A O 1
ATOM 828 N N . GLU A 1 109 ? -8.633 -4.449 10.258 1 91.56 109 GLU A N 1
ATOM 829 C CA . GLU A 1 109 ? -9.07 -4.176 8.891 1 91.56 109 GLU A CA 1
ATOM 830 C C . GLU A 1 109 ? -9.555 -2.736 8.75 1 91.56 109 GLU A C 1
ATOM 832 O O . GLU A 1 109 ? -10.359 -2.26 9.555 1 91.56 109 GLU A O 1
ATOM 837 N N . TYR A 1 110 ? -9.031 -2.1 7.793 1 92.56 110 TYR A N 1
ATOM 838 C CA . TYR A 1 110 ? -9.43 -0.732 7.48 1 92.56 110 TYR A CA 1
ATOM 839 C C . TYR A 1 110 ? -9.992 -0.639 6.07 1 92.56 110 TYR A C 1
ATOM 841 O O . TYR A 1 110 ? -9.469 -1.262 5.141 1 92.56 110 TYR A O 1
ATOM 849 N N . PRO A 1 111 ? -11.055 0.128 5.973 1 93.06 111 PRO A N 1
ATOM 850 C CA . PRO A 1 111 ? -11.477 0.436 4.605 1 93.06 111 PRO A CA 1
ATOM 851 C C . PRO A 1 111 ? -10.508 1.371 3.885 1 93.06 111 PRO A C 1
ATOM 853 O O . PRO A 1 111 ? -10.312 2.512 4.312 1 93.06 111 PRO A O 1
ATOM 856 N N . ILE A 1 112 ? -9.883 0.859 2.857 1 93.94 112 ILE A N 1
ATOM 857 C CA . ILE A 1 112 ? -8.883 1.622 2.125 1 93.94 112 ILE A CA 1
ATOM 858 C C . ILE A 1 112 ? -9.336 1.818 0.679 1 93.94 112 ILE A C 1
ATOM 860 O O . ILE A 1 112 ? -9.836 0.886 0.048 1 93.94 112 ILE A O 1
ATOM 864 N N . LYS A 1 113 ? -9.117 3.062 0.248 1 93.94 113 LYS A N 1
ATOM 865 C CA . LYS A 1 113 ? -9.5 3.379 -1.123 1 93.94 113 LYS A CA 1
ATOM 866 C C . LYS A 1 113 ? -8.281 3.471 -2.031 1 93.94 113 LYS A C 1
ATOM 868 O O . LYS A 1 113 ? -8.344 3.111 -3.209 1 93.94 113 LYS A O 1
ATOM 873 N N . HIS A 1 114 ? -7.238 3.996 -1.464 1 94.81 114 HIS A N 1
ATOM 874 C CA . HIS A 1 114 ? -6.02 4.094 -2.26 1 94.81 114 HIS A CA 1
ATOM 875 C C . HIS A 1 114 ? -4.785 3.822 -1.408 1 94.81 114 HIS A C 1
ATOM 877 O O . HIS A 1 114 ? -4.84 3.906 -0.179 1 94.81 114 HIS A O 1
ATOM 883 N N . ILE A 1 115 ? -3.75 3.43 -2.066 1 93.88 115 ILE A N 1
ATOM 884 C CA . ILE A 1 115 ? -2.434 3.238 -1.468 1 93.88 115 ILE A CA 1
ATOM 885 C C . ILE A 1 115 ? -1.391 4.035 -2.248 1 93.88 115 ILE A C 1
ATOM 887 O O . ILE A 1 115 ? -1.338 3.963 -3.479 1 93.88 115 ILE A O 1
ATOM 891 N N . THR A 1 116 ? -0.611 4.875 -1.51 1 91.38 116 THR A N 1
ATOM 892 C CA . THR A 1 116 ? 0.449 5.664 -2.127 1 91.38 116 THR A CA 1
ATOM 893 C C . THR A 1 116 ? 1.807 5.316 -1.523 1 91.38 116 THR A C 1
ATOM 895 O O . THR A 1 116 ? 1.945 5.23 -0.301 1 91.38 116 THR A O 1
ATOM 898 N N . ILE A 1 117 ? 2.725 5.082 -2.406 1 89.62 117 ILE A N 1
ATOM 899 C CA . ILE A 1 117 ? 4.109 4.832 -2.031 1 89.62 117 ILE A CA 1
ATOM 900 C C . ILE A 1 117 ? 4.988 5.988 -2.504 1 89.62 117 ILE A C 1
ATOM 902 O O . ILE A 1 117 ? 4.938 6.379 -3.674 1 89.62 117 ILE A O 1
ATOM 906 N N . TYR A 1 118 ? 5.715 6.555 -1.581 1 86.38 118 TYR A N 1
ATOM 907 C CA . TYR A 1 118 ? 6.68 7.594 -1.915 1 86.38 118 TYR A CA 1
ATOM 908 C C . TYR A 1 118 ? 8.102 7.035 -1.929 1 86.38 118 TYR A C 1
ATOM 910 O O . TYR A 1 118 ? 8.5 6.312 -1.012 1 86.38 118 TYR A O 1
ATOM 918 N N . TYR A 1 119 ? 8.797 7.422 -2.99 1 81.81 119 TYR A N 1
ATOM 919 C CA . TYR A 1 119 ? 10.156 6.918 -3.143 1 81.81 119 TYR A CA 1
ATOM 920 C C . TYR A 1 119 ? 11.18 8 -2.812 1 81.81 119 TYR A C 1
ATOM 922 O O . TYR A 1 119 ? 10.844 9.188 -2.768 1 81.81 119 TYR A O 1
ATOM 930 N N . ARG A 1 120 ? 12.406 7.5 -2.586 1 76.56 120 ARG A N 1
ATOM 931 C CA . ARG A 1 120 ? 13.508 8.438 -2.355 1 76.56 120 ARG A CA 1
ATOM 932 C C . ARG A 1 120 ? 13.852 9.195 -3.631 1 76.56 120 ARG A C 1
ATOM 934 O O . ARG A 1 120 ? 13.875 8.617 -4.719 1 76.56 120 ARG A O 1
ATOM 941 N N . ASN A 1 121 ? 13.938 10.555 -3.578 1 66 121 ASN A N 1
ATOM 942 C CA . ASN A 1 121 ? 14.289 11.375 -4.734 1 66 121 ASN A CA 1
ATOM 943 C C . ASN A 1 121 ? 15.766 11.25 -5.09 1 66 121 ASN A C 1
ATOM 945 O O . ASN A 1 121 ? 16.156 11.453 -6.242 1 66 121 ASN A O 1
ATOM 949 N N . HIS A 1 122 ? 16.5 11.32 -4.125 1 55.69 122 HIS A N 1
ATOM 950 C CA . HIS A 1 122 ? 17.906 11.594 -4.414 1 55.69 122 HIS A CA 1
ATOM 951 C C . HIS A 1 122 ? 18.469 10.617 -5.449 1 55.69 122 HIS A C 1
ATOM 953 O O . HIS A 1 122 ? 19.328 10.977 -6.242 1 55.69 122 HIS A O 1
ATOM 959 N N . ARG A 1 123 ? 18.531 9.375 -5.094 1 50.72 123 ARG A N 1
ATOM 960 C CA . ARG A 1 123 ? 19.375 8.695 -6.07 1 50.72 123 ARG A CA 1
ATOM 961 C C . ARG A 1 123 ? 18.609 8.438 -7.363 1 50.72 123 ARG A C 1
ATOM 963 O O . ARG A 1 123 ? 17.375 8.391 -7.367 1 50.72 123 ARG A O 1
ATOM 970 N N . GLU A 1 124 ? 19.219 8.406 -8.555 1 43.53 124 GLU A N 1
ATOM 971 C CA . GLU A 1 124 ? 18.781 8.211 -9.938 1 43.53 124 GLU A CA 1
ATOM 972 C C . GLU A 1 124 ? 17.547 7.305 -9.992 1 43.53 124 GLU A C 1
ATOM 974 O O . GLU A 1 124 ? 16.547 7.637 -10.648 1 43.53 124 GLU A O 1
ATOM 979 N N . HIS A 1 125 ? 17.672 5.973 -10.008 1 43.16 125 HIS A N 1
ATOM 980 C CA . HIS A 1 125 ? 16.672 5.023 -10.477 1 43.16 125 HIS A CA 1
ATOM 981 C C . HIS A 1 125 ? 15.883 4.434 -9.312 1 43.16 125 HIS A C 1
ATOM 983 O O . HIS A 1 125 ? 16.469 4.012 -8.312 1 43.16 125 HIS A O 1
ATOM 989 N N . GLN A 1 126 ? 14.812 5.012 -8.875 1 46.12 126 GLN A N 1
ATOM 990 C CA . GLN A 1 126 ? 14.188 4.293 -7.766 1 46.12 126 GLN A CA 1
ATOM 991 C C . GLN A 1 126 ? 13.039 3.414 -8.258 1 46.12 126 GLN A C 1
ATOM 993 O O . GLN A 1 126 ? 12.172 3.881 -8.992 1 46.12 126 GLN A O 1
ATOM 998 N N . VAL A 1 127 ? 13.367 2.1 -8.484 1 41.41 127 VAL A N 1
ATOM 999 C CA . VAL A 1 127 ? 12.555 1.049 -9.094 1 41.41 127 VAL A CA 1
ATOM 1000 C C . VAL A 1 127 ? 11.695 0.373 -8.031 1 41.41 127 VAL A C 1
ATOM 1002 O O . VAL A 1 127 ? 12.156 0.109 -6.922 1 41.41 127 VAL A O 1
ATOM 1005 N N . VAL A 1 128 ? 10.508 0.712 -7.758 1 43.69 128 VAL A N 1
ATOM 1006 C CA . VAL A 1 128 ? 9.633 -0.2 -7.027 1 43.69 128 VAL A CA 1
ATOM 1007 C C . VAL A 1 128 ? 9.109 -1.279 -7.973 1 43.69 128 VAL A C 1
ATOM 1009 O O . VAL A 1 128 ? 8.648 -0.977 -9.078 1 43.69 128 VAL A O 1
ATOM 1012 N N . SER A 1 129 ? 9.57 -2.473 -7.871 1 35.25 129 SER A N 1
ATOM 1013 C CA . SER A 1 129 ? 9.117 -3.557 -8.734 1 35.25 129 SER A CA 1
ATOM 1014 C C . SER A 1 129 ? 7.77 -4.105 -8.281 1 35.25 129 SER A C 1
ATOM 1016 O O . SER A 1 129 ? 7.344 -3.852 -7.152 1 35.25 129 SER A O 1
ATOM 1018 N N . ARG A 1 130 ? 7.219 -5.402 -8.719 1 34.84 130 ARG A N 1
ATOM 1019 C CA . ARG A 1 130 ? 6.078 -6.199 -9.164 1 34.84 130 ARG A CA 1
ATOM 1020 C C . ARG A 1 130 ? 5.238 -6.66 -7.98 1 34.84 130 ARG A C 1
ATOM 1022 O O . ARG A 1 130 ? 5.777 -7.078 -6.953 1 34.84 130 ARG A O 1
ATOM 1029 N N . ASN A 1 131 ? 4.047 -5.91 -7.5 1 29.89 131 ASN A N 1
ATOM 1030 C CA . ASN A 1 131 ? 3.082 -6.684 -6.727 1 29.89 131 ASN A CA 1
ATOM 1031 C C . ASN A 1 131 ? 1.988 -7.266 -7.617 1 29.89 131 ASN A C 1
ATOM 1033 O O . ASN A 1 131 ? 1.527 -6.609 -8.555 1 29.89 131 ASN A O 1
ATOM 1037 N N . MET B 1 1 ? -12.656 -3.508 -27.922 1 19.23 1 MET B N 1
ATOM 1038 C CA . MET B 1 1 ? -13.242 -4.727 -27.375 1 19.23 1 MET B CA 1
ATOM 1039 C C . MET B 1 1 ? -12.703 -5.02 -25.984 1 19.23 1 MET B C 1
ATOM 1041 O O . MET B 1 1 ? -11.516 -5.305 -25.828 1 19.23 1 MET B O 1
ATOM 1045 N N . TYR B 1 2 ? -12.961 -4.211 -24.938 1 21.09 2 TYR B N 1
ATOM 1046 C CA . TYR B 1 2 ? -12.539 -4.16 -23.531 1 21.09 2 TYR B CA 1
ATOM 1047 C C . TYR B 1 2 ? -12.789 -5.492 -22.844 1 21.09 2 TYR B C 1
ATOM 1049 O O . TYR B 1 2 ? -13.883 -6.059 -22.938 1 21.09 2 TYR B O 1
ATOM 1057 N N . ILE B 1 3 ? -11.852 -6.375 -22.984 1 24.41 3 ILE B N 1
ATOM 1058 C CA . ILE B 1 3 ? -12.102 -7.684 -22.391 1 24.41 3 ILE B CA 1
ATOM 1059 C C . ILE B 1 3 ? -12.383 -7.523 -20.891 1 24.41 3 ILE B C 1
ATOM 1061 O O . ILE B 1 3 ? -11.57 -6.945 -20.172 1 24.41 3 ILE B O 1
ATOM 1065 N N . GLN B 1 4 ? -13.547 -7.125 -20.562 1 24.91 4 GLN B N 1
ATOM 1066 C CA . GLN B 1 4 ? -14.117 -7.184 -19.219 1 24.91 4 GLN B CA 1
ATOM 1067 C C . GLN B 1 4 ? -13.695 -8.453 -18.5 1 24.91 4 GLN B C 1
ATOM 1069 O O . GLN B 1 4 ? -13.992 -9.562 -18.938 1 24.91 4 GLN B O 1
ATOM 1074 N N . HIS B 1 5 ? -12.445 -8.453 -18.281 1 29.66 5 HIS B N 1
ATOM 1075 C CA . HIS B 1 5 ? -12.141 -9.672 -17.547 1 29.66 5 HIS B CA 1
ATOM 1076 C C . HIS B 1 5 ? -13.117 -9.875 -16.391 1 29.66 5 HIS B C 1
ATOM 1078 O O . HIS B 1 5 ? -13.172 -9.055 -15.477 1 29.66 5 HIS B O 1
ATOM 1084 N N . LYS B 1 6 ? -14.359 -10.164 -16.719 1 30.75 6 LYS B N 1
ATOM 1085 C CA . LYS B 1 6 ? -15.383 -10.703 -15.828 1 30.75 6 LYS B CA 1
ATOM 1086 C C . LYS B 1 6 ? -14.766 -11.633 -14.781 1 30.75 6 LYS B C 1
ATOM 1088 O O . LYS B 1 6 ? -14.156 -12.641 -15.133 1 30.75 6 LYS B O 1
ATOM 1093 N N . VAL B 1 7 ? -14.188 -11.102 -13.742 1 36.09 7 VAL B N 1
ATOM 1094 C CA . VAL B 1 7 ? -14.102 -12.086 -12.672 1 36.09 7 VAL B CA 1
ATOM 1095 C C . VAL B 1 7 ? -15.43 -12.828 -12.547 1 36.09 7 VAL B C 1
ATOM 1097 O O . VAL B 1 7 ? -16.469 -12.219 -12.312 1 36.09 7 VAL B O 1
ATOM 1100 N N . PHE B 1 8 ? -15.75 -13.695 -13.391 1 32.56 8 PHE B N 1
ATOM 1101 C CA . PHE B 1 8 ? -16.797 -14.68 -13.172 1 32.56 8 PHE B CA 1
ATOM 1102 C C . PHE B 1 8 ? -16.922 -15.016 -11.695 1 32.56 8 PHE B C 1
ATOM 1104 O O . PHE B 1 8 ? -16.016 -15.586 -11.102 1 32.56 8 PHE B O 1
ATOM 1111 N N . ILE B 1 9 ? -17.469 -14.141 -10.844 1 41.19 9 ILE B N 1
ATOM 1112 C CA . ILE B 1 9 ? -17.938 -14.703 -9.586 1 41.19 9 ILE B CA 1
ATOM 1113 C C . ILE B 1 9 ? -18.656 -16.031 -9.844 1 41.19 9 ILE B C 1
ATOM 1115 O O . ILE B 1 9 ? -19.75 -16.047 -10.414 1 41.19 9 ILE B O 1
ATOM 1119 N N . GLN B 1 10 ? -18 -16.953 -10.523 1 41.25 10 GLN B N 1
ATOM 1120 C CA . GLN B 1 10 ? -18.578 -18.281 -10.672 1 41.25 10 GLN B CA 1
ATOM 1121 C C . GLN B 1 10 ? -19.281 -18.719 -9.391 1 41.25 10 GLN B C 1
ATOM 1123 O O . GLN B 1 10 ? -18.969 -18.234 -8.305 1 41.25 10 GLN B O 1
ATOM 1128 N N . HIS B 1 11 ? -20.531 -19.016 -9.391 1 48.97 11 HIS B N 1
ATOM 1129 C CA . HIS B 1 11 ? -21.344 -19.734 -8.414 1 48.97 11 HIS B CA 1
ATOM 1130 C C . HIS B 1 11 ? -20.484 -20.656 -7.559 1 48.97 11 HIS B C 1
ATOM 1132 O O . HIS B 1 11 ? -20 -21.703 -8.039 1 48.97 11 HIS B O 1
ATOM 1138 N N . GLY B 1 12 ? -19.484 -20.203 -6.961 1 53.38 12 GLY B N 1
ATOM 1139 C CA . GLY B 1 12 ? -18.359 -20.828 -6.254 1 53.38 12 GLY B CA 1
ATOM 1140 C C . GLY B 1 12 ? -18.781 -21.922 -5.305 1 53.38 12 GLY B C 1
ATO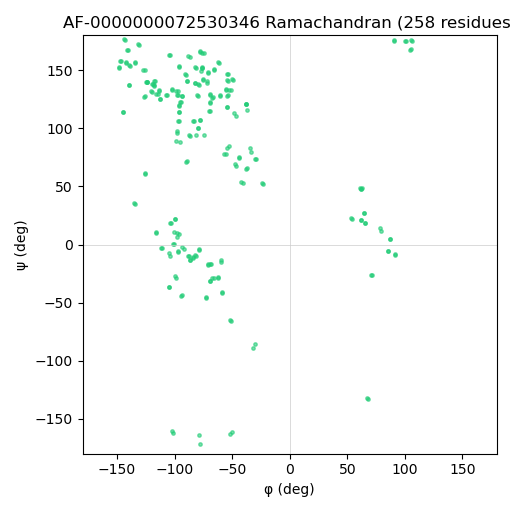M 1141 O O . GLY B 1 12 ? -19.875 -21.875 -4.73 1 53.38 12 GLY B O 1
ATOM 1142 N N . VAL B 1 13 ? -18.469 -23.125 -5.625 1 65.38 13 VAL B N 1
ATOM 1143 C CA . VAL B 1 13 ? -18.516 -24.219 -4.672 1 65.38 13 VAL B CA 1
ATOM 1144 C C . VAL B 1 13 ? -18.047 -23.734 -3.299 1 65.38 13 VAL B C 1
ATOM 1146 O O . VAL B 1 13 ? -17.156 -22.906 -3.197 1 65.38 13 VAL B O 1
ATOM 1149 N N . LYS B 1 14 ? -18.875 -23.844 -2.312 1 75 14 LYS B N 1
ATOM 1150 C CA . LYS B 1 14 ? -18.688 -23.422 -0.931 1 75 14 LYS B CA 1
ATOM 1151 C C . LYS B 1 14 ? -18.078 -24.547 -0.088 1 75 14 LYS B C 1
ATOM 1153 O O . LYS B 1 14 ? -18.109 -25.719 -0.49 1 75 14 LYS B O 1
ATOM 1158 N N . PHE B 1 15 ? -17.344 -24.203 0.763 1 79.88 15 PHE B N 1
ATOM 1159 C CA . PHE B 1 15 ? -16.859 -25.172 1.738 1 79.88 15 PHE B CA 1
ATOM 1160 C C . PHE B 1 15 ? -17.016 -24.641 3.156 1 79.88 15 PHE B C 1
ATOM 1162 O O . PHE B 1 15 ? -17.422 -23.484 3.35 1 79.88 15 PHE B O 1
ATOM 1169 N N . GLY B 1 16 ? -16.766 -25.484 4.145 1 76.38 16 GLY B N 1
ATOM 1170 C CA . GLY B 1 16 ? -16.906 -25.125 5.543 1 76.38 16 GLY B CA 1
ATOM 1171 C C . GLY B 1 16 ? -18.297 -25.406 6.102 1 76.38 16 GLY B C 1
ATOM 1172 O O . GLY B 1 16 ? -19.172 -25.891 5.383 1 76.38 16 GLY B O 1
ATOM 1173 N N . VAL B 1 17 ? -18.391 -25.156 7.418 1 78.5 17 VAL B N 1
ATOM 1174 C CA . VAL B 1 17 ? -19.688 -25.359 8.055 1 78.5 17 VAL B CA 1
ATOM 1175 C C . VAL B 1 17 ? -20.719 -24.438 7.414 1 78.5 17 VAL B C 1
ATOM 1177 O O . VAL B 1 17 ? -20.453 -23.25 7.219 1 78.5 17 VAL B O 1
ATOM 1180 N N . ASP B 1 18 ? -21.859 -24.984 6.977 1 78.81 18 ASP B N 1
ATOM 1181 C CA . ASP B 1 18 ? -23 -24.266 6.402 1 78.81 18 ASP B CA 1
ATOM 1182 C C . ASP B 1 18 ? -22.594 -23.547 5.121 1 78.81 18 ASP B C 1
ATOM 1184 O O . ASP B 1 18 ? -23.141 -22.484 4.812 1 78.81 18 ASP B O 1
ATOM 1188 N N . ASN B 1 19 ? -21.531 -24.047 4.59 1 77.94 19 ASN B N 1
ATOM 1189 C CA . ASN B 1 19 ? -21.109 -23.5 3.307 1 77.94 19 ASN B CA 1
ATOM 1190 C C . ASN B 1 19 ? -20.766 -22.016 3.414 1 77.94 19 ASN B C 1
ATOM 1192 O O . ASN B 1 19 ? -21.172 -21.219 2.566 1 77.94 19 ASN B O 1
ATOM 1196 N N . SER B 1 20 ? -20.031 -21.688 4.348 1 79.5 20 SER B N 1
ATOM 1197 C CA . SER B 1 20 ? -19.828 -20.281 4.711 1 79.5 20 SER B CA 1
ATOM 1198 C C . SER B 1 20 ? -18.688 -19.656 3.908 1 79.5 20 SER B C 1
ATOM 1200 O O . SER B 1 20 ? -18.547 -18.438 3.875 1 79.5 20 SER B O 1
ATOM 1202 N N . TYR B 1 21 ? -17.969 -20.594 3.201 1 84.62 21 TYR B N 1
ATOM 1203 C CA . TYR B 1 21 ? -16.812 -20.047 2.498 1 84.62 21 TYR B CA 1
ATOM 1204 C C . TYR B 1 21 ? -16.875 -20.359 1.009 1 84.62 21 TYR B C 1
ATOM 1206 O O . TYR B 1 21 ? -17.344 -21.438 0.614 1 84.62 21 TYR B O 1
ATOM 1214 N N . THR B 1 22 ? -16.516 -19.453 0.176 1 88.88 22 THR B N 1
ATOM 1215 C CA . THR B 1 22 ? -16.438 -19.641 -1.271 1 88.88 22 THR B CA 1
ATOM 1216 C C . THR B 1 22 ? -15.062 -20.156 -1.687 1 88.88 22 THR B C 1
ATOM 1218 O O . THR B 1 22 ? -14.047 -19.703 -1.164 1 88.88 22 THR B O 1
ATOM 1221 N N . CYS B 1 23 ? -15.086 -21.078 -2.65 1 91.12 23 CYS B N 1
ATOM 1222 C CA . CYS B 1 23 ? -13.844 -21.594 -3.207 1 91.12 23 CYS B CA 1
ATOM 1223 C C . CYS B 1 23 ? -13.258 -20.609 -4.223 1 91.12 23 CYS B C 1
ATOM 1225 O O . CYS B 1 23 ? -14 -20.031 -5.027 1 91.12 23 CYS B O 1
ATOM 1227 N N . HIS B 1 24 ? -11.914 -20.391 -4.191 1 91.75 24 HIS B N 1
ATOM 1228 C CA . HIS B 1 24 ? -11.195 -19.562 -5.152 1 91.75 24 HIS B CA 1
ATOM 1229 C C . HIS B 1 24 ? -10.047 -20.344 -5.789 1 91.75 24 HIS B C 1
ATOM 1231 O O . HIS B 1 24 ? -8.883 -19.922 -5.703 1 91.75 24 HIS B O 1
ATOM 1237 N N . CYS B 1 25 ? -10.422 -21.375 -6.441 1 93.19 25 CYS B N 1
ATOM 1238 C CA . CYS B 1 25 ? -9.438 -22.281 -7.039 1 93.19 25 CYS B CA 1
ATOM 1239 C C . CYS B 1 25 ? -9.211 -21.938 -8.508 1 93.19 25 CYS B C 1
ATOM 1241 O O . CYS B 1 25 ? -10.062 -21.312 -9.141 1 93.19 25 CYS B O 1
ATOM 1243 N N . ILE B 1 26 ? -7.996 -22.297 -8.906 1 92 26 ILE B N 1
ATOM 1244 C CA . ILE B 1 26 ? -7.699 -22.109 -10.32 1 92 26 ILE B CA 1
ATOM 1245 C C . ILE B 1 26 ? -8.766 -22.797 -11.164 1 92 26 ILE B C 1
ATOM 1247 O O . ILE B 1 26 ? -9.289 -23.844 -10.789 1 92 26 ILE B O 1
ATOM 1251 N N . ASN B 1 27 ? -9.039 -22.141 -12.359 1 88 27 ASN B N 1
ATOM 1252 C CA . ASN B 1 27 ? -9.961 -22.688 -13.344 1 88 27 ASN B CA 1
ATOM 1253 C C . ASN B 1 27 ? -11.32 -23.016 -12.727 1 88 27 ASN B C 1
ATOM 1255 O O . ASN B 1 27 ? -11.969 -23.984 -13.125 1 88 27 ASN B O 1
ATOM 1259 N N . ASP B 1 28 ? -11.625 -22.406 -11.656 1 86 28 ASP B N 1
ATOM 1260 C CA . ASP B 1 28 ? -12.914 -22.547 -10.992 1 86 28 ASP B CA 1
ATOM 1261 C C . ASP B 1 28 ? -13.117 -23.984 -10.492 1 86 28 ASP B C 1
ATOM 1263 O O . ASP B 1 28 ? -14.242 -24.469 -10.453 1 86 28 ASP B O 1
ATOM 1267 N N . GLU B 1 29 ? -12.07 -24.594 -10.242 1 86.06 29 GLU B N 1
ATOM 1268 C CA . GLU B 1 29 ? -12.156 -25.953 -9.695 1 86.06 29 GLU B CA 1
ATOM 1269 C C . GLU B 1 29 ? -12.781 -25.953 -8.305 1 86.06 29 GLU B C 1
ATOM 1271 O O . GLU B 1 29 ? -12.766 -24.922 -7.617 1 86.06 29 GLU B O 1
ATOM 1276 N N . GLN B 1 30 ? -13.438 -27.078 -8.031 1 87.06 30 GLN B N 1
ATOM 1277 C CA . GLN B 1 30 ? -13.992 -27.219 -6.688 1 87.06 30 GLN B CA 1
ATOM 1278 C C . GLN B 1 30 ? -12.883 -27.438 -5.656 1 87.06 30 GLN B C 1
ATOM 1280 O O . GLN B 1 30 ? -11.883 -28.094 -5.938 1 87.06 30 GLN B O 1
ATOM 1285 N N . CYS B 1 31 ? -13.086 -26.781 -4.488 1 92.56 31 CYS B N 1
ATOM 1286 C CA . CYS B 1 31 ? -12.156 -27.016 -3.387 1 92.56 31 CYS B CA 1
ATOM 1287 C C . CYS B 1 31 ? -12.602 -28.203 -2.543 1 92.56 31 CYS B C 1
ATOM 1289 O O . CYS B 1 31 ? -13.68 -28.75 -2.752 1 92.56 31 CYS B O 1
ATOM 1291 N N . ASP B 1 32 ? -11.641 -28.734 -1.745 1 90.62 32 ASP B N 1
ATOM 1292 C CA . ASP B 1 32 ? -11.992 -29.781 -0.792 1 90.62 32 ASP B CA 1
ATOM 1293 C C . ASP B 1 32 ? -13.125 -29.344 0.121 1 90.62 32 ASP B C 1
ATOM 1295 O O . ASP B 1 32 ? -13.07 -28.266 0.72 1 90.62 32 ASP B O 1
ATOM 1299 N N . LYS B 1 33 ? -14.117 -30.031 0.255 1 85.69 33 LYS B N 1
ATOM 1300 C CA . LYS B 1 33 ? -15.32 -29.656 0.983 1 85.69 33 LYS B CA 1
ATOM 1301 C C . LYS B 1 33 ? -15.039 -29.5 2.475 1 85.69 33 LYS B C 1
ATOM 1303 O O . LYS B 1 33 ? -15.75 -28.766 3.172 1 85.69 33 LYS B O 1
ATOM 1308 N N . GLU B 1 34 ? -14.062 -30.234 2.963 1 85.19 34 GLU B N 1
ATOM 1309 C CA . GLU B 1 34 ? -13.766 -30.188 4.391 1 85.19 34 GLU B CA 1
ATOM 1310 C C . GLU B 1 34 ? -12.672 -29.172 4.703 1 85.19 34 GLU B C 1
ATOM 1312 O O . GLU B 1 34 ? -12.812 -28.359 5.621 1 85.19 34 GLU B O 1
ATOM 1317 N N . THR B 1 35 ? -11.594 -29.094 3.951 1 87.38 35 THR B N 1
ATOM 1318 C CA . THR B 1 35 ? -10.422 -28.297 4.285 1 87.38 35 THR B CA 1
ATOM 1319 C C . THR B 1 35 ? -10.445 -26.969 3.535 1 87.38 35 THR B C 1
ATOM 1321 O O . THR B 1 35 ? -9.781 -26 3.939 1 87.38 35 THR B O 1
ATOM 1324 N N . GLY B 1 36 ? -11.062 -26.953 2.389 1 90.44 36 GLY B N 1
ATOM 1325 C CA . GLY B 1 36 ? -11.117 -25.766 1.568 1 90.44 36 GLY B CA 1
ATOM 1326 C C . GLY B 1 36 ? -9.922 -25.625 0.639 1 90.44 36 GLY B C 1
ATOM 1327 O O . GLY B 1 36 ? -9.812 -24.641 -0.093 1 90.44 36 GLY B O 1
ATOM 1328 N N . GLU B 1 37 ? -9.07 -26.609 0.619 1 93 37 GLU B N 1
ATOM 1329 C CA . GLU B 1 37 ? -7.863 -26.547 -0.198 1 93 37 GLU B CA 1
ATOM 1330 C C . GLU B 1 37 ? -8.18 -26.766 -1.675 1 93 37 GLU B C 1
ATOM 1332 O O . GLU B 1 37 ? -9.047 -27.562 -2.018 1 93 37 GLU B O 1
ATOM 1337 N N . CYS B 1 38 ? -7.457 -26.031 -2.422 1 92.94 38 CYS B N 1
ATOM 1338 C CA . CYS B 1 38 ? -7.547 -26.203 -3.869 1 92.94 38 CYS B CA 1
ATOM 1339 C C . CYS B 1 38 ? -6.445 -27.109 -4.383 1 92.94 38 CYS B C 1
ATOM 1341 O O . CYS B 1 38 ? -5.262 -26.797 -4.246 1 92.94 38 CYS B O 1
ATOM 1343 N N . GLY B 1 39 ? -6.766 -28.219 -5 1 90.94 39 GLY B N 1
ATOM 1344 C CA . GLY B 1 39 ? -5.789 -29.156 -5.516 1 90.94 39 GLY B CA 1
ATOM 1345 C C . GLY B 1 39 ? -4.848 -28.547 -6.539 1 90.94 39 GLY B C 1
ATOM 1346 O O . GLY B 1 39 ? -3.641 -28.797 -6.5 1 90.94 39 GLY B O 1
ATOM 1347 N N . GLY B 1 40 ? -5.305 -27.734 -7.449 1 92.38 40 GLY B N 1
ATOM 1348 C CA . GLY B 1 40 ? -4.523 -27.125 -8.516 1 92.38 40 GLY B CA 1
ATOM 1349 C C . GLY B 1 40 ? -3.949 -25.781 -8.156 1 92.38 40 GLY B C 1
ATOM 1350 O O . GLY B 1 40 ? -3.23 -25.156 -8.945 1 92.38 40 GLY B O 1
ATOM 1351 N N . GLY B 1 41 ? -4.289 -25.266 -6.918 1 93.56 41 GLY B N 1
ATOM 1352 C CA . GLY B 1 41 ? -3.826 -23.953 -6.516 1 93.56 41 GLY B CA 1
ATOM 1353 C C . GLY B 1 41 ? -4.922 -22.906 -6.539 1 93.56 41 GLY B C 1
ATOM 1354 O O . GLY B 1 41 ? -6.055 -23.188 -6.93 1 93.56 41 GLY B O 1
ATOM 1355 N N . CYS B 1 42 ? -4.57 -21.828 -6.121 1 93.19 42 CYS B N 1
ATOM 1356 C CA . CYS B 1 42 ? -5.539 -20.75 -6.008 1 93.19 42 CYS B CA 1
ATOM 1357 C C . CYS B 1 42 ? -5.75 -20.062 -7.352 1 93.19 42 CYS B C 1
ATOM 1359 O O . CYS B 1 42 ? -4.848 -20.047 -8.195 1 93.19 42 CYS B O 1
ATOM 1361 N N . ALA B 1 43 ? -6.926 -19.484 -7.586 1 90.12 43 ALA B N 1
ATOM 1362 C CA . ALA B 1 43 ? -7.184 -18.578 -8.703 1 90.12 43 ALA B CA 1
ATOM 1363 C C . ALA B 1 43 ? -6.305 -17.328 -8.617 1 90.12 43 ALA B C 1
ATOM 1365 O O . ALA B 1 43 ? -5.828 -16.984 -7.539 1 90.12 43 ALA B O 1
ATOM 1366 N N . ALA B 1 44 ? -6.055 -16.672 -9.742 1 86.69 44 ALA B N 1
ATOM 1367 C CA . ALA B 1 44 ? -5.301 -15.414 -9.742 1 86.69 44 ALA B CA 1
ATOM 1368 C C . ALA B 1 44 ? -5.883 -14.43 -8.734 1 86.69 44 ALA B C 1
ATOM 1370 O O . ALA B 1 44 ? -7.102 -14.25 -8.664 1 86.69 44 ALA B O 1
ATOM 1371 N N . GLY B 1 45 ? -4.973 -13.836 -7.953 1 89.38 45 GLY B N 1
ATOM 1372 C CA . GLY B 1 45 ? -5.426 -12.844 -6.988 1 89.38 45 GLY B CA 1
ATOM 1373 C C . GLY B 1 45 ? -5.746 -13.438 -5.629 1 89.38 45 GLY B C 1
ATOM 1374 O O . GLY B 1 45 ? -5.992 -12.703 -4.668 1 89.38 45 GLY B O 1
ATOM 1375 N N . TRP B 1 46 ? -5.73 -14.688 -5.605 1 90.06 46 TRP B N 1
ATOM 1376 C CA . TRP B 1 46 ? -6.008 -15.352 -4.336 1 90.06 46 TRP B CA 1
ATOM 1377 C C . TRP B 1 46 ? -4.805 -16.172 -3.877 1 90.06 46 TRP B C 1
ATOM 1379 O O . TRP B 1 46 ? -4.062 -16.703 -4.699 1 90.06 46 TRP B O 1
ATOM 1389 N N . SER B 1 47 ? -4.621 -16.094 -2.592 1 89.5 47 SER B N 1
ATOM 1390 C CA . SER B 1 47 ? -3.473 -16.812 -2.043 1 89.5 47 SER B CA 1
ATOM 1391 C C . SER B 1 47 ? -3.793 -17.406 -0.679 1 89.5 47 SER B C 1
ATOM 1393 O O . SER B 1 47 ? -4.895 -17.219 -0.157 1 89.5 47 SER B O 1
ATOM 1395 N N . GLY B 1 48 ? -2.779 -18.156 -0.185 1 89.75 48 GLY B N 1
ATOM 1396 C CA . GLY B 1 48 ? -2.959 -18.844 1.079 1 89.75 48 GLY B CA 1
ATOM 1397 C C . GLY B 1 48 ? -3.281 -20.312 0.909 1 89.75 48 GLY B C 1
ATOM 1398 O O . GLY B 1 48 ? -3.566 -20.766 -0.201 1 89.75 48 GLY B O 1
ATOM 1399 N N . PRO B 1 49 ? -3.367 -21.031 2.002 1 91.25 49 PRO B N 1
ATOM 1400 C CA . PRO B 1 49 ? -3.572 -22.484 1.924 1 91.25 49 PRO B CA 1
ATOM 1401 C C . PRO B 1 49 ? -4.961 -22.859 1.413 1 91.25 49 PRO B C 1
ATOM 1403 O O . PRO B 1 49 ? -5.141 -23.922 0.82 1 91.25 49 PRO B O 1
ATOM 1406 N N . THR B 1 50 ? -6 -22.062 1.682 1 91.62 50 THR B N 1
ATOM 1407 C CA . THR B 1 50 ? -7.363 -22.344 1.254 1 91.62 50 THR B CA 1
ATOM 1408 C C . THR B 1 50 ? -7.859 -21.281 0.277 1 91.62 50 THR B C 1
ATOM 1410 O O . THR B 1 50 ? -9.062 -21.141 0.062 1 91.62 50 THR B O 1
ATOM 1413 N N . CYS B 1 51 ? -6.922 -20.469 -0.145 1 92.12 51 CYS B N 1
ATOM 1414 C CA . CYS B 1 51 ? -7.203 -19.453 -1.154 1 92.12 51 CYS B CA 1
ATOM 1415 C C . CYS B 1 51 ? -8.258 -18.469 -0.657 1 92.12 51 CYS B C 1
ATOM 1417 O O . CYS B 1 51 ? -9.219 -18.172 -1.369 1 92.12 51 CYS B O 1
ATOM 1419 N N . GLN B 1 52 ? -8.078 -17.953 0.583 1 88.56 52 GLN B N 1
ATOM 1420 C CA . GLN B 1 52 ? -9.055 -17.031 1.158 1 88.56 52 GLN B CA 1
ATOM 1421 C C . GLN B 1 52 ? -8.477 -15.625 1.293 1 88.56 52 GLN B C 1
ATOM 1423 O O . GLN B 1 52 ? -9.172 -14.688 1.69 1 88.56 52 GLN B O 1
ATOM 1428 N N . LYS B 1 53 ? -7.168 -15.484 0.92 1 88.38 53 LYS B N 1
ATOM 1429 C CA . LYS B 1 53 ? -6.543 -14.164 0.911 1 88.38 53 LYS B CA 1
ATOM 1430 C C . LYS B 1 53 ? -6.598 -13.539 -0.48 1 88.38 53 LYS B C 1
ATOM 1432 O O . LYS B 1 53 ? -6.117 -14.133 -1.45 1 88.38 53 LYS B O 1
ATOM 1437 N N . GLN B 1 54 ? -7.203 -12.367 -0.514 1 91.44 54 GLN B N 1
ATOM 1438 C CA . GLN B 1 54 ? -7.406 -11.711 -1.803 1 91.44 54 GLN B CA 1
ATOM 1439 C C . GLN B 1 54 ? -6.469 -10.516 -1.967 1 91.44 54 GLN B C 1
ATOM 1441 O O . GLN B 1 54 ? -6.324 -9.703 -1.051 1 91.44 54 GLN B O 1
ATOM 1446 N N . ASN B 1 55 ? -5.773 -10.492 -3.061 1 93.88 55 ASN B N 1
ATOM 1447 C CA . ASN B 1 55 ? -5.105 -9.273 -3.502 1 93.88 55 ASN B CA 1
ATOM 1448 C C . ASN B 1 55 ? -6.078 -8.32 -4.188 1 93.88 55 ASN B C 1
ATOM 1450 O O . ASN B 1 55 ? -6.359 -8.461 -5.379 1 93.88 55 ASN B O 1
ATOM 1454 N N . VAL B 1 56 ? -6.535 -7.312 -3.475 1 94.75 56 VAL B N 1
ATOM 1455 C CA . VAL B 1 56 ? -7.57 -6.414 -3.982 1 94.75 56 VAL B CA 1
ATOM 1456 C C . VAL B 1 56 ? -6.938 -5.363 -4.895 1 94.75 56 VAL B C 1
ATOM 1458 O O . VAL B 1 56 ? -7.648 -4.633 -5.586 1 94.75 56 VAL B O 1
ATOM 1461 N N . ALA B 1 57 ? -5.621 -5.305 -4.922 1 95.19 57 ALA B N 1
ATOM 1462 C CA . ALA B 1 57 ? -4.938 -4.344 -5.785 1 95.19 57 ALA B CA 1
ATOM 1463 C C . ALA B 1 57 ? -4.738 -4.91 -7.188 1 95.19 57 ALA B C 1
ATOM 1465 O O . ALA B 1 57 ? -4.402 -4.176 -8.117 1 95.19 57 ALA B O 1
ATOM 1466 N N . LEU B 1 58 ? -4.934 -6.219 -7.375 1 93.38 58 LEU B N 1
ATOM 1467 C CA . LEU B 1 58 ? -4.641 -6.887 -8.641 1 93.38 58 LEU B CA 1
ATOM 1468 C C . LEU B 1 58 ? -5.367 -6.207 -9.789 1 93.38 58 LEU B C 1
ATOM 1470 O O . LEU B 1 58 ? -6.594 -6.082 -9.773 1 93.38 58 LEU B O 1
ATOM 1474 N N . ASP B 1 59 ? -4.551 -5.707 -10.711 1 94.25 59 ASP B N 1
ATOM 1475 C CA . ASP B 1 59 ? -5 -5.141 -11.977 1 94.25 59 ASP B CA 1
ATOM 1476 C C . ASP B 1 59 ? -5.82 -3.873 -11.758 1 94.25 59 ASP B C 1
ATOM 1478 O O . ASP B 1 59 ? -6.637 -3.498 -12.602 1 94.25 59 ASP B O 1
ATOM 1482 N N . LYS B 1 60 ? -5.758 -3.221 -10.625 1 96.06 60 LYS B N 1
ATOM 1483 C CA . LYS B 1 60 ? -6.441 -1.952 -10.383 1 96.06 60 LYS B CA 1
ATOM 1484 C C . LYS B 1 60 ? -5.711 -0.798 -11.062 1 96.06 60 LYS B C 1
ATOM 1486 O O . LYS B 1 60 ? -4.516 -0.892 -11.344 1 96.06 60 LYS B O 1
ATOM 1491 N N . PRO B 1 61 ? -6.492 0.227 -11.398 1 97.56 61 PRO B N 1
ATOM 1492 C CA . PRO B 1 61 ? -5.812 1.398 -11.953 1 97.56 61 PRO B CA 1
ATOM 1493 C C . PRO B 1 61 ? -4.715 1.935 -11.039 1 97.56 61 PRO B C 1
ATOM 1495 O O . PRO B 1 61 ? -4.891 1.979 -9.82 1 97.56 61 PRO B O 1
ATOM 1498 N N . SER B 1 62 ? -3.582 2.195 -11.609 1 95.69 62 SER B N 1
ATOM 1499 C CA . SER B 1 62 ? -2.451 2.76 -10.875 1 95.69 62 SER B CA 1
ATOM 1500 C C . SER B 1 62 ? -1.812 3.908 -11.648 1 95.69 62 SER B C 1
ATOM 1502 O O . SER B 1 62 ? -2.066 4.078 -12.844 1 95.69 62 SER B O 1
ATOM 1504 N N . SER B 1 63 ? -1.156 4.766 -10.906 1 95.44 63 SER B N 1
ATOM 1505 C CA . SER B 1 63 ? -0.453 5.918 -11.461 1 95.44 63 SER B CA 1
ATOM 1506 C C . SER B 1 63 ? 0.896 6.125 -10.773 1 95.44 63 SER B C 1
ATOM 1508 O O . SER B 1 63 ? 1.123 5.621 -9.672 1 95.44 63 SER B O 1
ATOM 1510 N N . GLN B 1 64 ? 1.742 6.723 -11.531 1 91.5 64 GLN B N 1
ATOM 1511 C CA . GLN B 1 64 ? 3.035 7.09 -10.969 1 91.5 64 GLN B CA 1
ATOM 1512 C C . GLN B 1 64 ? 3.553 8.391 -11.578 1 91.5 64 GLN B C 1
ATOM 1514 O O . GLN B 1 64 ? 2.971 8.906 -12.539 1 91.5 64 GLN B O 1
ATOM 1519 N N . VAL B 1 65 ? 4.43 8.984 -10.82 1 88 65 VAL B N 1
ATOM 1520 C CA . VAL B 1 65 ? 5.098 10.125 -11.445 1 88 65 VAL B CA 1
ATOM 1521 C C . VAL B 1 65 ? 5.66 9.711 -12.805 1 88 65 VAL B C 1
ATOM 1523 O O . VAL B 1 65 ? 5.371 8.625 -13.297 1 88 65 VAL B O 1
ATOM 1526 N N . GLU B 1 66 ? 6.512 10.398 -13.344 1 84 66 GLU B N 1
ATOM 1527 C CA . GLU B 1 66 ? 7.109 10.047 -14.625 1 84 66 GLU B CA 1
ATOM 1528 C C . GLU B 1 66 ? 7.574 8.594 -14.641 1 84 66 GLU B C 1
ATOM 1530 O O . GLU B 1 66 ? 7.883 8.023 -13.586 1 84 66 GLU B O 1
ATOM 1535 N N . THR B 1 67 ? 7.355 8.016 -15.766 1 85.31 67 THR B N 1
ATOM 1536 C CA . THR B 1 67 ? 7.73 6.613 -15.953 1 85.31 67 THR B CA 1
ATOM 1537 C C . THR B 1 67 ? 9.086 6.504 -16.641 1 85.31 67 THR B C 1
ATOM 1539 O O . THR B 1 67 ? 9.359 7.238 -17.594 1 85.31 67 THR B O 1
ATOM 1542 N N . ASN B 1 68 ? 9.891 5.668 -16.062 1 81.25 68 ASN B N 1
ATOM 1543 C CA . ASN B 1 68 ? 11.141 5.344 -16.734 1 81.25 68 ASN B CA 1
ATOM 1544 C C . ASN B 1 68 ? 10.953 4.234 -17.766 1 81.25 68 ASN B C 1
ATOM 1546 O O . ASN B 1 68 ? 10.719 3.08 -17.406 1 81.25 68 ASN B O 1
ATOM 1550 N N . GLY B 1 69 ? 10.984 4.668 -19.109 1 83.88 69 GLY B N 1
ATOM 1551 C CA . GLY B 1 69 ? 10.812 3.68 -20.156 1 83.88 69 GLY B CA 1
ATOM 1552 C C . GLY B 1 69 ? 9.422 3.076 -20.188 1 83.88 69 GLY B C 1
ATOM 1553 O O . GLY B 1 69 ? 8.422 3.801 -20.156 1 83.88 69 GLY B O 1
ATOM 1554 N N . ASN B 1 70 ? 9.453 1.742 -20.266 1 85.75 70 ASN B N 1
ATOM 1555 C CA . ASN B 1 70 ? 8.18 1.035 -20.344 1 85.75 70 ASN B CA 1
ATOM 1556 C C . ASN B 1 70 ? 7.812 0.391 -19.016 1 85.75 70 ASN B C 1
ATOM 1558 O O . ASN B 1 70 ? 7.008 -0.542 -18.969 1 85.75 70 ASN B O 1
ATOM 1562 N N . ARG B 1 71 ? 8.398 0.818 -18.031 1 86.44 71 ARG B N 1
ATOM 1563 C CA . ARG B 1 71 ? 8.148 0.27 -16.688 1 86.44 71 ARG B CA 1
ATOM 1564 C C . ARG B 1 71 ? 7.016 1.009 -16 1 86.44 71 ARG B C 1
ATOM 1566 O O . ARG B 1 71 ? 7.238 1.709 -15.008 1 86.44 71 ARG B O 1
ATOM 1573 N N . THR B 1 72 ? 5.793 0.725 -16.531 1 90.62 72 THR B N 1
ATOM 1574 C CA . THR B 1 72 ? 4.59 1.477 -16.203 1 90.62 72 THR B CA 1
ATOM 1575 C C . THR B 1 72 ? 4.066 1.081 -14.828 1 90.62 72 THR B C 1
ATOM 1577 O O . THR B 1 72 ? 4.5 0.075 -14.258 1 90.62 72 THR B O 1
ATOM 1580 N N . SER B 1 73 ? 3.166 1.898 -14.289 1 91.94 73 SER B N 1
ATOM 1581 C CA . SER B 1 73 ? 2.664 1.781 -12.922 1 91.94 73 SER B CA 1
ATOM 1582 C C . SER B 1 73 ? 1.925 0.463 -12.711 1 91.94 73 SER B C 1
ATOM 1584 O O . SER B 1 73 ? 1.932 -0.093 -11.617 1 91.94 73 SER B O 1
ATOM 1586 N N . ASP B 1 74 ? 1.345 -0.086 -13.734 1 92.75 74 ASP B N 1
ATOM 1587 C CA . ASP B 1 74 ? 0.503 -1.272 -13.617 1 92.75 74 ASP B CA 1
ATOM 1588 C C . ASP B 1 74 ? 1.342 -2.514 -13.312 1 92.75 74 ASP B C 1
ATOM 1590 O O . ASP B 1 74 ? 0.815 -3.527 -12.852 1 92.75 74 ASP B O 1
ATOM 1594 N N . LEU B 1 75 ? 2.629 -2.459 -13.547 1 89.81 75 LEU B N 1
ATOM 1595 C CA . LEU B 1 75 ? 3.502 -3.607 -13.336 1 89.81 75 LEU B CA 1
ATOM 1596 C C . LEU B 1 75 ? 3.617 -3.928 -11.844 1 89.81 75 LEU B C 1
ATOM 1598 O O . LEU B 1 75 ? 4.027 -5.027 -11.477 1 89.81 75 LEU B O 1
ATOM 1602 N N . ALA B 1 76 ? 3.232 -2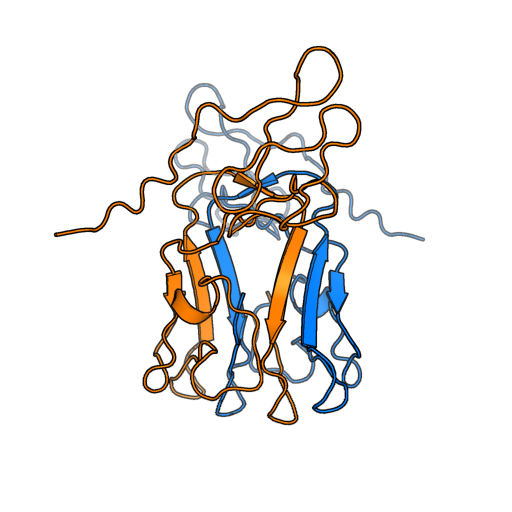.947 -10.969 1 90.06 76 ALA B N 1
ATOM 1603 C CA . ALA B 1 76 ? 3.307 -3.17 -9.531 1 90.06 76 ALA B CA 1
ATOM 1604 C C . ALA B 1 76 ? 2.07 -3.906 -9.023 1 90.06 76 ALA B C 1
ATOM 1606 O O . ALA B 1 76 ? 2.029 -4.348 -7.871 1 90.06 76 ALA B O 1
ATOM 1607 N N . VAL B 1 77 ? 0.99 -4.012 -9.938 1 93.44 77 VAL B N 1
ATOM 1608 C CA . VAL B 1 77 ? -0.242 -4.637 -9.461 1 93.44 77 VAL B CA 1
ATOM 1609 C C . VAL B 1 77 ? -0.749 -5.633 -10.5 1 93.44 77 VAL B C 1
ATOM 1611 O O . VAL B 1 77 ? -1.958 -5.816 -10.656 1 93.44 77 VAL B O 1
ATOM 1614 N N . ASP B 1 78 ? 0.164 -6.312 -11.195 1 89.88 78 ASP B N 1
ATOM 1615 C CA . ASP B 1 78 ? -0.24 -7.246 -12.242 1 89.88 78 ASP B CA 1
ATOM 1616 C C . ASP B 1 78 ? -0.188 -8.688 -11.75 1 89.88 78 ASP B C 1
ATOM 1618 O O . ASP B 1 78 ? -0.416 -9.625 -12.516 1 89.88 78 ASP B O 1
ATOM 1622 N N . GLY B 1 79 ? 0.192 -8.883 -10.484 1 85.56 79 GLY B N 1
ATOM 1623 C CA . GLY B 1 79 ? 0.178 -10.211 -9.891 1 85.56 79 GLY B CA 1
ATOM 1624 C C . GLY B 1 79 ? 1.443 -11 -10.164 1 85.56 79 GLY B C 1
ATOM 1625 O O . GLY B 1 79 ? 1.605 -12.117 -9.664 1 85.56 79 GLY B O 1
ATOM 1626 N N . ASP B 1 80 ? 2.318 -10.516 -10.938 1 82.44 80 ASP B N 1
ATOM 1627 C CA . ASP B 1 80 ? 3.584 -11.172 -11.266 1 82.44 80 ASP B CA 1
ATOM 1628 C C . ASP B 1 80 ? 4.715 -10.641 -10.383 1 82.44 80 ASP B C 1
ATOM 1630 O O . ASP B 1 80 ? 5.18 -9.516 -10.57 1 82.44 80 ASP B O 1
ATOM 1634 N N . ASN B 1 81 ? 5.121 -11.445 -9.461 1 75.12 81 ASN B N 1
ATOM 1635 C CA . ASN B 1 81 ? 6.16 -11 -8.539 1 75.12 81 ASN B CA 1
ATOM 1636 C C . ASN B 1 81 ? 7.531 -11.539 -8.938 1 75.12 81 ASN B C 1
ATOM 1638 O O . ASN B 1 81 ? 8.438 -11.617 -8.109 1 75.12 81 ASN B O 1
ATOM 1642 N N . THR B 1 82 ? 7.59 -11.883 -10.211 1 73 82 THR B N 1
ATOM 1643 C CA . THR B 1 82 ? 8.891 -12.32 -10.719 1 73 82 THR B CA 1
ATOM 1644 C C . THR B 1 82 ? 9.867 -11.156 -10.781 1 73 82 THR B C 1
ATOM 1646 O O . THR B 1 82 ? 9.484 -10.031 -11.125 1 73 82 THR B O 1
ATOM 1649 N N . THR B 1 83 ? 10.984 -11.125 -10.164 1 63.22 83 THR B N 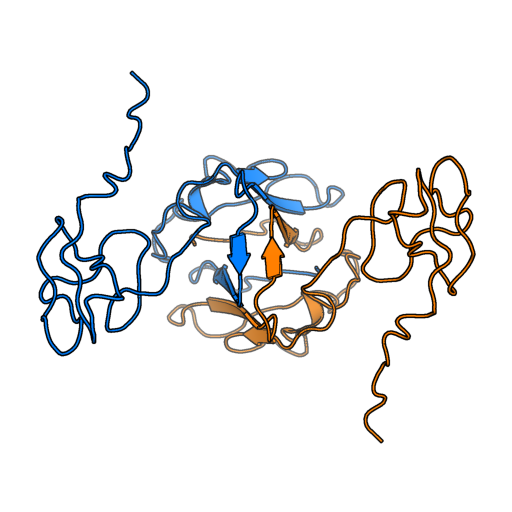1
ATOM 1650 C CA . THR B 1 83 ? 11.891 -9.992 -10.031 1 63.22 83 THR B CA 1
ATOM 1651 C C . THR B 1 83 ? 13.094 -10.141 -10.953 1 63.22 83 THR B C 1
ATOM 1653 O O . THR B 1 83 ? 13.891 -9.211 -11.102 1 63.22 83 THR B O 1
ATOM 1656 N N . ASN B 1 84 ? 13.266 -11.234 -11.539 1 62.75 84 ASN B N 1
ATOM 1657 C CA . ASN B 1 84 ? 14.531 -11.445 -12.227 1 62.75 84 ASN B CA 1
ATOM 1658 C C . ASN B 1 84 ? 14.422 -11.117 -13.711 1 62.75 84 ASN B C 1
ATOM 1660 O O . ASN B 1 84 ? 15.328 -11.422 -14.492 1 62.75 84 ASN B O 1
ATOM 1664 N N . ILE B 1 85 ? 13.352 -10.562 -14.055 1 64.06 85 ILE B N 1
ATOM 1665 C CA . ILE B 1 85 ? 13.195 -10.219 -15.461 1 64.06 85 ILE B CA 1
ATOM 1666 C C . ILE B 1 85 ? 13.086 -8.703 -15.609 1 64.06 85 ILE B C 1
ATOM 1668 O O . ILE B 1 85 ? 12.305 -8.062 -14.914 1 64.06 85 ILE B O 1
ATOM 1672 N N . PRO B 1 86 ? 13.953 -8.203 -16.547 1 63.81 86 PRO B N 1
ATOM 1673 C CA . PRO B 1 86 ? 13.859 -6.773 -16.828 1 63.81 86 PRO B CA 1
ATOM 1674 C C . PRO B 1 86 ? 12.453 -6.336 -17.203 1 63.81 86 PRO B C 1
ATOM 1676 O O . PRO B 1 86 ? 11.688 -7.125 -17.766 1 63.81 86 PRO B O 1
ATOM 1679 N N . ASN B 1 87 ? 11.969 -5.238 -16.797 1 71 87 ASN B N 1
ATOM 1680 C CA . ASN B 1 87 ? 10.742 -4.555 -17.219 1 71 87 ASN B CA 1
ATOM 1681 C C . ASN B 1 87 ? 9.508 -5.168 -16.562 1 71 87 ASN B C 1
ATOM 1683 O O . ASN B 1 87 ? 8.398 -5.016 -17.062 1 71 87 ASN B O 1
ATOM 1687 N N . LYS B 1 88 ? 9.766 -6.008 -15.57 1 78.81 88 LYS B N 1
ATOM 1688 C CA . LYS B 1 88 ? 8.617 -6.582 -14.875 1 78.81 88 LYS B CA 1
ATOM 1689 C C . LYS B 1 88 ? 8.328 -5.82 -13.586 1 78.81 88 LYS B C 1
ATOM 1691 O O . LYS B 1 88 ? 7.512 -6.258 -12.773 1 78.81 88 LYS B O 1
ATOM 1696 N N . CYS B 1 89 ? 9.031 -4.711 -13.484 1 82.88 89 CYS B N 1
ATOM 1697 C CA . CYS B 1 89 ? 8.812 -3.852 -12.328 1 82.88 89 CYS B CA 1
ATOM 1698 C C . CYS B 1 89 ? 8.492 -2.426 -12.758 1 82.88 89 CYS B C 1
ATOM 1700 O O . CYS B 1 89 ? 8.914 -1.983 -13.828 1 82.88 89 CYS B O 1
ATOM 1702 N N . THR B 1 90 ? 7.695 -1.745 -11.914 1 85.75 90 THR B N 1
ATOM 1703 C CA . THR B 1 90 ? 7.496 -0.319 -12.141 1 85.75 90 THR B CA 1
ATOM 1704 C C . THR B 1 90 ? 8.766 0.463 -11.82 1 85.75 90 THR B C 1
ATOM 1706 O O . THR B 1 90 ? 9.57 0.043 -10.984 1 85.75 90 THR B O 1
ATOM 1709 N N . ASP B 1 91 ? 8.922 1.545 -12.594 1 82.56 91 ASP B N 1
ATOM 1710 C CA . ASP B 1 91 ? 10.07 2.422 -12.383 1 82.56 91 ASP B CA 1
ATOM 1711 C C . ASP B 1 91 ? 9.703 3.881 -12.648 1 82.56 91 ASP B C 1
ATOM 1713 O O . ASP B 1 91 ? 9.328 4.242 -13.766 1 82.56 91 ASP B O 1
ATOM 1717 N N . THR B 1 92 ? 9.789 4.578 -11.484 1 82.38 92 THR B N 1
ATOM 1718 C CA . THR B 1 92 ? 9.477 5.996 -11.633 1 82.38 92 THR B CA 1
ATOM 1719 C C . THR B 1 92 ? 10.695 6.77 -12.141 1 82.38 92 THR B C 1
ATOM 1721 O O . THR B 1 92 ? 11.828 6.453 -11.781 1 82.38 92 THR B O 1
ATOM 1724 N N . GLY B 1 93 ? 10.398 7.617 -13 1 76.12 93 GLY B N 1
ATOM 1725 C CA . GLY B 1 93 ? 11.43 8.492 -13.539 1 76.12 93 GLY B CA 1
ATOM 1726 C C . GLY B 1 93 ? 11.398 9.883 -12.938 1 76.12 93 GLY B C 1
ATOM 1727 O O . GLY B 1 93 ? 10.953 10.062 -11.797 1 76.12 93 GLY B O 1
ATOM 1728 N N . GLY B 1 94 ? 12.023 10.812 -13.609 1 72.81 94 GLY B N 1
ATOM 1729 C CA . GLY B 1 94 ? 12.008 12.219 -13.242 1 72.81 94 GLY B CA 1
ATOM 1730 C C . GLY B 1 94 ? 13.312 12.688 -12.625 1 72.81 94 GLY B C 1
ATOM 1731 O O . GLY B 1 94 ? 14.188 11.875 -12.32 1 72.81 94 GLY B O 1
ATOM 1732 N N . ASP B 1 95 ? 13.375 14.023 -12.531 1 74.5 95 ASP B N 1
ATOM 1733 C CA . ASP B 1 95 ? 14.602 14.617 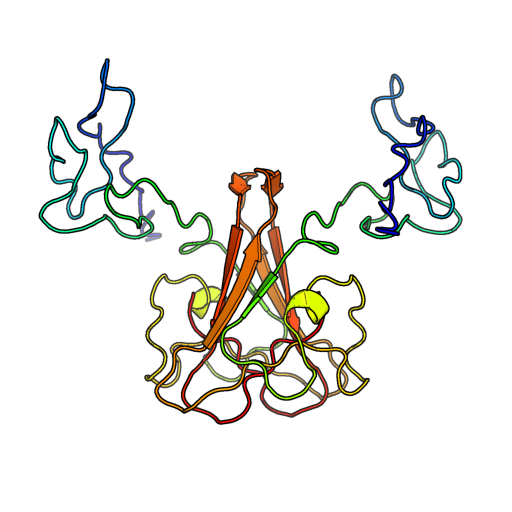-12.016 1 74.5 95 ASP B CA 1
ATOM 1734 C C . ASP B 1 95 ? 14.672 14.508 -10.5 1 74.5 95 ASP B C 1
ATOM 1736 O O . ASP B 1 95 ? 13.734 14.008 -9.867 1 74.5 95 ASP B O 1
ATOM 1740 N N . LYS B 1 96 ? 15.828 14.75 -9.938 1 71.31 96 LYS B N 1
ATOM 1741 C CA . LYS B 1 96 ? 16.109 14.625 -8.508 1 71.31 96 LYS B CA 1
ATOM 1742 C C . LYS B 1 96 ? 15.203 15.547 -7.688 1 71.31 96 LYS B C 1
ATOM 1744 O O . LYS B 1 96 ? 15.039 15.352 -6.48 1 71.31 96 LYS B O 1
ATOM 1749 N N . ASN B 1 97 ? 14.562 16.484 -8.336 1 73.81 97 ASN B N 1
ATOM 1750 C CA . ASN B 1 97 ? 13.766 17.469 -7.605 1 73.81 97 ASN B CA 1
ATOM 1751 C C . ASN B 1 97 ? 12.289 17.078 -7.578 1 73.81 97 ASN B C 1
ATOM 1753 O O . ASN B 1 97 ? 11.484 17.719 -6.895 1 73.81 97 ASN B O 1
ATOM 1757 N N . THR B 1 98 ? 12.016 16.016 -8.312 1 76 98 THR B N 1
ATOM 1758 C CA . THR B 1 98 ? 10.625 15.594 -8.391 1 76 98 THR B CA 1
ATOM 1759 C C . THR B 1 98 ? 10.352 14.469 -7.395 1 76 98 THR B C 1
ATOM 1761 O O . THR B 1 98 ? 11.086 13.484 -7.348 1 76 98 THR B O 1
ATOM 1764 N N . ARG B 1 99 ? 9.297 14.719 -6.633 1 78.06 99 ARG B N 1
ATOM 1765 C CA . ARG B 1 99 ? 8.914 13.664 -5.703 1 78.06 99 ARG B CA 1
ATOM 1766 C C . ARG B 1 99 ? 8.398 12.438 -6.449 1 78.06 99 ARG B C 1
ATOM 1768 O O . ARG B 1 99 ? 7.477 12.539 -7.262 1 78.06 99 ARG B O 1
ATOM 1775 N N . LYS B 1 100 ? 9.023 11.352 -6.105 1 82.81 100 LYS B N 1
ATOM 1776 C CA . LYS B 1 100 ? 8.656 10.102 -6.773 1 82.81 100 LYS B CA 1
ATOM 1777 C C . LYS B 1 100 ? 7.605 9.344 -5.965 1 82.81 100 LYS B C 1
ATOM 1779 O O . LYS B 1 100 ? 7.754 9.164 -4.754 1 82.81 100 LYS B O 1
ATOM 1784 N N . TRP B 1 101 ? 6.535 9 -6.68 1 87.88 101 TRP B N 1
ATOM 1785 C CA . TRP B 1 101 ? 5.477 8.266 -5.996 1 87.88 101 TRP B CA 1
ATOM 1786 C C . TRP B 1 101 ? 4.77 7.309 -6.953 1 87.88 101 TRP B C 1
ATOM 1788 O O . TRP B 1 101 ? 4.859 7.465 -8.172 1 87.88 101 TRP B O 1
ATOM 1798 N N . TRP B 1 102 ? 4.254 6.293 -6.43 1 91.44 102 TRP B N 1
ATOM 1799 C CA . TRP B 1 102 ? 3.357 5.336 -7.07 1 91.44 102 TRP B CA 1
ATOM 1800 C C . TRP B 1 102 ? 2.061 5.191 -6.281 1 91.44 102 TRP B C 1
ATOM 1802 O O . TRP B 1 102 ? 2.072 5.195 -5.047 1 91.44 102 TRP B O 1
ATOM 1812 N N . ARG B 1 103 ? 0.936 5.102 -7.043 1 93.56 103 ARG B N 1
ATOM 1813 C CA . ARG B 1 103 ? -0.357 5.027 -6.367 1 93.56 103 ARG B CA 1
ATOM 1814 C C . ARG B 1 103 ? -1.281 4.035 -7.062 1 93.56 103 ARG B C 1
ATOM 1816 O O . ARG B 1 103 ? -1.312 3.961 -8.289 1 93.56 103 ARG B O 1
ATOM 1823 N N . VAL B 1 104 ? -1.938 3.285 -6.277 1 95.44 104 VAL B N 1
ATOM 1824 C CA . VAL B 1 104 ? -3 2.438 -6.809 1 95.44 104 VAL B CA 1
ATOM 1825 C C . VAL B 1 104 ? -4.352 2.902 -6.273 1 95.44 104 VAL B C 1
ATOM 1827 O O . VAL B 1 104 ? -4.469 3.262 -5.098 1 95.44 104 VAL B O 1
ATOM 1830 N N . ASP B 1 105 ? -5.328 3.033 -7.211 1 96.88 105 ASP B N 1
ATOM 1831 C CA . ASP B 1 105 ? -6.723 3.289 -6.879 1 96.88 105 ASP B CA 1
ATOM 1832 C C . ASP B 1 105 ? -7.527 1.99 -6.844 1 96.88 105 ASP B C 1
ATOM 1834 O O . ASP B 1 105 ? -7.746 1.361 -7.883 1 96.88 105 ASP B O 1
ATOM 1838 N N . LEU B 1 106 ? -8.031 1.604 -5.648 1 95.06 106 LEU B N 1
ATOM 1839 C CA . LEU B 1 106 ? -8.734 0.335 -5.508 1 95.06 106 LEU B CA 1
ATOM 1840 C C . LEU B 1 106 ? -10.172 0.45 -6.02 1 95.06 106 LEU B C 1
ATOM 1842 O O . LEU B 1 106 ? -10.883 -0.553 -6.121 1 95.06 106 LEU B O 1
ATOM 1846 N N . GLN B 1 107 ? -10.531 1.67 -6.414 1 95.19 107 GLN B N 1
ATOM 1847 C CA . GLN B 1 107 ? -11.805 2.018 -7.043 1 95.19 107 GLN B CA 1
ATOM 1848 C C . GLN B 1 107 ? -12.953 1.925 -6.047 1 95.19 107 GLN B C 1
ATOM 1850 O O . GLN B 1 107 ? -13.992 2.57 -6.227 1 95.19 107 GLN B O 1
ATOM 1855 N N . GLU B 1 108 ? -12.867 1.144 -5.051 1 94 108 GLU B N 1
ATOM 1856 C CA . GLU B 1 108 ? -13.781 1.041 -3.918 1 94 108 GLU B CA 1
ATOM 1857 C C . GLU B 1 108 ? -13.023 0.826 -2.611 1 94 108 GLU B C 1
ATOM 1859 O O . GLU B 1 108 ? -11.797 0.69 -2.613 1 94 108 GLU B O 1
ATOM 1864 N N . GLU B 1 109 ? -13.781 1 -1.532 1 91.75 109 GLU B N 1
ATOM 1865 C CA . GLU B 1 109 ? -13.148 0.754 -0.24 1 91.75 109 GLU B CA 1
ATOM 1866 C C . GLU B 1 109 ? -13.094 -0.738 0.075 1 91.75 109 GLU B C 1
ATOM 1868 O O . GLU B 1 109 ? -14.102 -1.436 -0.037 1 91.75 109 GLU B O 1
ATOM 1873 N N . TYR B 1 110 ? -11.953 -1.17 0.388 1 92.62 110 TYR B N 1
ATOM 1874 C CA . TYR B 1 110 ? -11.75 -2.561 0.776 1 92.62 110 TYR B CA 1
ATOM 1875 C C . TYR B 1 110 ? -11.211 -2.656 2.199 1 92.62 110 TYR B C 1
ATOM 1877 O O . TYR B 1 110 ? -10.359 -1.86 2.602 1 92.62 110 TYR B O 1
ATOM 1885 N N . PRO B 1 111 ? -11.766 -3.613 2.912 1 93.12 111 PRO B N 1
ATOM 1886 C CA . PRO B 1 111 ? -11.109 -3.891 4.191 1 93.12 111 PRO B CA 1
ATOM 1887 C C . PRO B 1 111 ? -9.734 -4.535 4.023 1 93.12 111 PRO B C 1
ATOM 1889 O O . PRO B 1 111 ? -9.625 -5.637 3.482 1 93.12 111 PRO B O 1
ATOM 1892 N N . ILE B 1 112 ? -8.703 -3.816 4.434 1 94 112 ILE B N 1
ATOM 1893 C CA . ILE B 1 112 ? -7.336 -4.281 4.262 1 94 112 ILE B CA 1
ATOM 1894 C C . ILE B 1 112 ? -6.672 -4.453 5.625 1 94 112 ILE B C 1
ATOM 1896 O O . ILE B 1 112 ? -6.824 -3.602 6.508 1 94 112 ILE B O 1
ATOM 1900 N N . LYS B 1 113 ? -5.965 -5.578 5.703 1 94 113 LYS B N 1
ATOM 1901 C CA . LYS B 1 113 ? -5.277 -5.855 6.961 1 94 113 LYS B CA 1
ATOM 1902 C C . LYS B 1 113 ? -3.775 -5.613 6.832 1 94 113 LYS B C 1
ATOM 1904 O O . LYS B 1 113 ? -3.127 -5.184 7.785 1 94 113 LYS B O 1
ATOM 1909 N N . HIS B 1 114 ? -3.277 -5.949 5.68 1 94.88 114 HIS B N 1
ATOM 1910 C CA . HIS B 1 114 ? -1.853 -5.723 5.465 1 94.88 114 HIS B CA 1
ATOM 1911 C C . HIS B 1 114 ? -1.573 -5.262 4.039 1 94.88 114 HIS B C 1
ATOM 1913 O O . HIS B 1 114 ? -2.402 -5.453 3.148 1 94.88 114 HIS B O 1
ATOM 1919 N N . ILE B 1 115 ? -0.488 -4.602 3.889 1 93.81 115 ILE B N 1
ATOM 1920 C CA . ILE B 1 115 ? 0.033 -4.18 2.592 1 93.81 115 ILE B CA 1
ATOM 1921 C C . ILE B 1 115 ? 1.471 -4.668 2.43 1 93.81 115 ILE B C 1
ATOM 1923 O O . ILE B 1 115 ? 2.299 -4.488 3.326 1 93.81 115 ILE B O 1
ATOM 1927 N N . THR B 1 116 ? 1.745 -5.363 1.305 1 91.44 116 THR B N 1
ATOM 1928 C CA . THR B 1 116 ? 3.088 -5.852 1.011 1 91.44 116 THR B CA 1
ATOM 1929 C C . THR B 1 116 ? 3.6 -5.27 -0.304 1 91.44 116 THR B C 1
ATOM 1931 O O . THR B 1 116 ? 2.879 -5.258 -1.306 1 91.44 116 THR B O 1
ATOM 1934 N N . ILE B 1 117 ? 4.789 -4.789 -0.238 1 89.56 117 ILE B N 1
ATOM 1935 C CA . ILE B 1 117 ? 5.496 -4.281 -1.411 1 89.56 117 ILE B CA 1
ATOM 1936 C C . ILE B 1 117 ? 6.688 -5.18 -1.725 1 89.56 117 ILE B C 1
ATOM 1938 O O . ILE B 1 117 ? 7.504 -5.469 -0.847 1 89.56 117 ILE B O 1
ATOM 1942 N N . TYR B 1 118 ? 6.734 -5.648 -2.936 1 86.19 118 TYR B N 1
ATOM 1943 C CA . TYR B 1 118 ? 7.879 -6.426 -3.4 1 86.19 118 TYR B CA 1
ATOM 1944 C C . TYR B 1 118 ? 8.797 -5.578 -4.273 1 86.19 118 TYR B C 1
ATOM 1946 O O . TYR B 1 118 ? 8.328 -4.867 -5.164 1 86.19 118 TYR B O 1
ATOM 1954 N N . TYR B 1 119 ? 10.062 -5.699 -3.957 1 81.81 119 TYR B N 1
ATOM 1955 C CA . TYR B 1 119 ? 11.047 -4.906 -4.691 1 81.81 119 TYR B CA 1
ATOM 1956 C C . TYR B 1 119 ? 11.805 -5.766 -5.691 1 81.81 119 TYR B C 1
ATOM 1958 O O . TYR B 1 119 ? 11.781 -6.996 -5.609 1 81.81 119 TYR B O 1
ATOM 1966 N N . ARG B 1 120 ? 12.445 -5.023 -6.625 1 76.06 120 ARG B N 1
ATOM 1967 C CA . ARG B 1 120 ? 13.289 -5.719 -7.59 1 76.06 120 ARG B CA 1
ATOM 1968 C C . ARG B 1 120 ? 14.531 -6.293 -6.914 1 76.06 120 ARG B C 1
ATOM 1970 O O . ARG B 1 120 ? 15.141 -5.637 -6.062 1 76.06 120 ARG B O 1
ATOM 1977 N N . ASN B 1 121 ? 14.82 -7.59 -7.121 1 65.19 121 ASN B N 1
ATOM 1978 C CA . ASN B 1 121 ? 15.992 -8.227 -6.539 1 65.19 121 ASN B CA 1
ATOM 1979 C C . ASN B 1 121 ? 17.281 -7.773 -7.227 1 65.19 121 ASN B C 1
ATOM 1981 O O . ASN B 1 121 ? 18.344 -7.801 -6.625 1 65.19 121 ASN B O 1
ATOM 1985 N N . HIS B 1 122 ? 17.203 -7.773 -8.445 1 57.66 122 HIS B N 1
ATOM 1986 C CA . HIS B 1 122 ? 18.469 -7.742 -9.164 1 57.66 122 HIS B CA 1
ATOM 1987 C C . HIS B 1 122 ? 19.359 -6.621 -8.648 1 57.66 122 HIS B C 1
ATOM 1989 O O . HIS B 1 122 ? 20.594 -6.703 -8.742 1 57.66 122 HIS B O 1
ATOM 1995 N N . ARG B 1 123 ? 18.938 -5.375 -8.844 1 50.81 123 ARG B N 1
ATOM 1996 C CA . ARG B 1 123 ? 20.062 -4.469 -8.609 1 50.81 123 ARG B CA 1
ATOM 1997 C C . ARG B 1 123 ? 20.328 -4.301 -7.117 1 50.81 123 ARG B C 1
ATOM 1999 O O . ARG B 1 123 ? 19.438 -4.512 -6.293 1 50.81 123 ARG B O 1
ATOM 2006 N N . GLU B 1 124 ? 21.531 -4.004 -6.652 1 44.53 124 GLU B N 1
ATOM 2007 C CA . GLU B 1 124 ? 22.078 -3.785 -5.316 1 44.53 124 GLU B CA 1
ATOM 2008 C C . GLU B 1 124 ? 21.031 -3.172 -4.387 1 44.53 124 GLU B C 1
ATOM 2010 O O . GLU B 1 124 ? 20.781 -3.682 -3.293 1 44.53 124 GLU B O 1
ATOM 2015 N N . HIS B 1 125 ? 20.891 -1.805 -4.312 1 42.91 125 HIS B N 1
ATOM 2016 C CA . HIS B 1 125 ? 20.266 -1.058 -3.223 1 42.91 125 HIS B CA 1
ATOM 2017 C C . HIS B 1 125 ? 18.797 -0.752 -3.52 1 42.91 125 HIS B C 1
ATOM 2019 O O . HIS B 1 125 ? 18.469 -0.298 -4.617 1 42.91 125 HIS B O 1
ATOM 2025 N N . GLN B 1 126 ? 17.875 -1.56 -3.215 1 45 126 GLN B N 1
ATOM 2026 C CA . GLN B 1 126 ? 16.562 -1.071 -3.586 1 45 126 GLN B CA 1
ATOM 2027 C C . GLN B 1 126 ? 15.859 -0.422 -2.395 1 45 126 GLN B C 1
ATOM 2029 O O . GLN B 1 126 ? 15.812 -0.999 -1.307 1 45 126 GLN B O 1
ATOM 2034 N N . VAL B 1 127 ? 15.945 0.956 -2.348 1 40.66 127 VAL B N 1
ATOM 2035 C CA . VAL B 1 127 ? 15.539 1.861 -1.279 1 40.66 127 VAL B CA 1
ATOM 2036 C C . VAL B 1 127 ? 14.062 2.225 -1.449 1 40.66 127 VAL B C 1
ATOM 2038 O O . VAL B 1 127 ? 13.602 2.457 -2.568 1 40.66 127 VAL B O 1
ATOM 2041 N N . VAL B 1 128 ? 13.117 1.627 -0.878 1 42.41 128 VAL B N 1
ATOM 2042 C CA . VAL B 1 128 ? 11.805 2.258 -0.775 1 42.41 128 VAL B CA 1
ATOM 2043 C C . VAL B 1 128 ? 11.82 3.305 0.336 1 42.41 128 VAL B C 1
ATOM 2045 O O . VAL B 1 128 ? 12.297 3.037 1.442 1 42.41 128 VAL B O 1
ATOM 2048 N N . SER B 1 129 ? 11.805 4.566 0.005 1 33.69 129 SER B N 1
ATOM 2049 C CA . SER B 1 129 ? 11.812 5.629 1.008 1 33.69 129 SER B CA 1
ATOM 2050 C C . SER B 1 129 ? 10.43 5.809 1.628 1 33.69 129 SER B C 1
ATOM 2052 O O . SER B 1 129 ? 9.43 5.34 1.076 1 33.69 129 SER B O 1
ATOM 2054 N N . ARG B 1 130 ? 10.164 6.973 2.541 1 34.03 130 ARG B N 1
ATOM 2055 C CA . ARG B 1 130 ? 9.43 7.469 3.701 1 34.03 130 ARG B CA 1
ATOM 2056 C C . ARG B 1 130 ? 7.965 7.727 3.357 1 34.03 130 ARG B C 1
ATOM 2058 O O . ARG B 1 130 ? 7.656 8.266 2.291 1 34.03 130 ARG B O 1
ATOM 2065 N N . ASN B 1 131 ? 6.887 6.68 3.6 1 28.5 131 ASN B N 1
ATOM 2066 C CA . ASN B 1 131 ? 5.539 7.223 3.721 1 28.5 131 ASN B CA 1
ATOM 2067 C C . ASN B 1 131 ? 5.195 7.547 5.172 1 28.5 131 ASN B C 1
ATOM 2069 O O . ASN B 1 131 ? 5.535 6.789 6.078 1 28.5 131 ASN B O 1
#

Organism: Lottia gigantea (NCBI:txid225164)